Protein AF-A0A085VAD8-F1 (afdb_monomer_lite)

Structure (mmCIF, N/CA/C/O backbone):
data_AF-A0A085VAD8-F1
#
_entry.id   AF-A0A085VAD8-F1
#
loop_
_atom_site.group_PDB
_atom_site.id
_atom_site.type_symbol
_atom_site.label_atom_id
_atom_site.label_alt_id
_atom_site.label_comp_id
_atom_site.label_asym_id
_atom_site.label_entity_id
_atom_site.label_seq_id
_atom_site.pdbx_PDB_ins_code
_atom_site.Cartn_x
_atom_site.Cartn_y
_atom_site.Cartn_z
_atom_site.occupancy
_atom_site.B_iso_or_equiv
_atom_site.auth_seq_id
_atom_site.auth_comp_id
_atom_site.auth_asym_id
_atom_site.auth_atom_id
_atom_site.pdbx_PDB_model_num
ATOM 1 N N . MET A 1 1 ? -47.485 -0.156 7.643 1.00 35.03 1 MET A N 1
ATOM 2 C CA . MET A 1 1 ? -46.681 -0.915 6.668 1.00 35.03 1 MET A CA 1
ATOM 3 C C . MET A 1 1 ? -45.240 -0.496 6.861 1.00 35.03 1 MET A C 1
ATOM 5 O O . MET A 1 1 ? -44.978 0.699 6.887 1.00 35.03 1 MET A O 1
ATOM 9 N N . ASN A 1 2 ? -44.389 -1.486 7.120 1.00 35.38 2 ASN A N 1
ATOM 10 C CA . ASN A 1 2 ? -42.936 -1.400 7.300 1.00 35.38 2 ASN A CA 1
ATOM 11 C C . ASN A 1 2 ? -42.320 -0.643 6.103 1.00 35.38 2 ASN A C 1
ATOM 13 O O . ASN A 1 2 ? -42.813 -0.800 4.994 1.00 35.38 2 ASN A O 1
ATOM 17 N N . GLY A 1 3 ? -41.327 0.231 6.233 1.00 40.97 3 GLY A N 1
ATOM 18 C CA . GLY A 1 3 ? -40.186 0.165 7.137 1.00 40.97 3 GLY A CA 1
ATOM 19 C C . GLY A 1 3 ? -38.960 -0.228 6.316 1.00 40.97 3 GLY A C 1
ATOM 20 O O . GLY A 1 3 ? -38.476 -1.340 6.462 1.00 40.97 3 GLY A O 1
ATOM 21 N N . GLU A 1 4 ? -38.500 0.669 5.443 1.00 35.97 4 GLU A N 1
ATOM 22 C CA . GLU A 1 4 ? -37.191 0.583 4.788 1.00 35.97 4 GLU A CA 1
ATOM 23 C C . GLU A 1 4 ? -36.470 1.911 5.008 1.00 35.97 4 GLU A C 1
ATOM 25 O O . GLU A 1 4 ? -36.464 2.815 4.174 1.00 35.97 4 GLU A O 1
ATOM 30 N N . THR A 1 5 ? -35.884 2.052 6.193 1.00 37.38 5 THR A N 1
ATOM 31 C CA . THR A 1 5 ? -34.774 2.976 6.396 1.00 37.38 5 THR A CA 1
ATOM 32 C C . THR A 1 5 ? -33.578 2.346 5.691 1.00 37.38 5 THR A C 1
ATOM 34 O O . THR A 1 5 ? -32.884 1.503 6.255 1.00 37.38 5 THR A O 1
ATOM 37 N N . LEU A 1 6 ? -33.366 2.709 4.425 1.00 38.56 6 LEU A N 1
ATOM 38 C CA . LEU A 1 6 ? -32.082 2.515 3.763 1.00 38.56 6 LEU A CA 1
ATOM 39 C C . LEU A 1 6 ? -31.066 3.349 4.542 1.00 38.56 6 LEU A C 1
ATOM 41 O O . LEU A 1 6 ? -30.958 4.558 4.347 1.00 38.56 6 LEU A O 1
ATOM 45 N N . ALA A 1 7 ? -30.366 2.713 5.479 1.00 39.84 7 ALA A N 1
ATOM 46 C CA . ALA A 1 7 ? -29.149 3.264 6.040 1.00 39.84 7 ALA A CA 1
ATOM 47 C C . ALA A 1 7 ? -28.120 3.291 4.904 1.00 39.84 7 ALA A C 1
ATOM 49 O O . ALA A 1 7 ? -27.375 2.339 4.693 1.00 39.84 7 ALA A O 1
ATOM 50 N N . THR A 1 8 ? -28.128 4.361 4.112 1.00 45.00 8 THR A N 1
ATOM 51 C CA . THR A 1 8 ? -26.979 4.734 3.295 1.00 45.00 8 THR A CA 1
ATOM 52 C C . THR A 1 8 ? -25.857 5.064 4.270 1.00 45.00 8 THR A C 1
ATOM 54 O O . THR A 1 8 ? -25.802 6.184 4.778 1.00 45.00 8 THR A O 1
ATOM 57 N N . GLY A 1 9 ? -25.037 4.062 4.602 1.00 51.44 9 GLY A N 1
ATOM 58 C CA . GLY A 1 9 ? -23.785 4.263 5.329 1.00 51.44 9 GLY A CA 1
ATOM 59 C C . GLY A 1 9 ? -22.977 5.333 4.604 1.00 51.44 9 GLY A C 1
ATOM 60 O O . GLY A 1 9 ? -22.865 5.309 3.374 1.00 51.44 9 GLY A O 1
ATOM 61 N N . TYR A 1 10 ? -22.531 6.341 5.340 1.00 58.53 10 TYR A N 1
ATOM 62 C CA . TYR A 1 10 ? -21.927 7.528 4.757 1.00 58.53 10 TYR A CA 1
ATOM 63 C C . TYR A 1 10 ? -20.421 7.289 4.649 1.00 58.53 10 TYR A C 1
ATOM 65 O O . TYR A 1 10 ? -19.663 7.647 5.538 1.00 58.53 10 TYR A O 1
ATOM 73 N N . SER A 1 11 ? -19.958 6.683 3.553 1.00 67.00 11 SER A N 1
ATOM 74 C CA . SER A 1 11 ? -18.516 6.494 3.349 1.00 67.00 11 SER A CA 1
ATOM 75 C C . SER A 1 11 ? -17.829 7.857 3.187 1.00 67.00 11 SER A C 1
ATOM 77 O O . SER A 1 11 ? -18.112 8.582 2.227 1.00 67.00 11 SER A O 1
ATOM 79 N N . ALA A 1 12 ? -16.902 8.207 4.082 1.00 82.12 12 ALA A N 1
ATOM 80 C CA . ALA A 1 12 ? -16.169 9.475 4.003 1.00 82.12 12 ALA A CA 1
ATOM 81 C C . ALA A 1 12 ? -15.234 9.546 2.779 1.00 82.12 12 ALA A C 1
ATOM 83 O O . ALA A 1 12 ? -14.875 10.631 2.321 1.00 82.12 12 ALA A O 1
ATOM 84 N N . PHE A 1 13 ? -14.838 8.386 2.251 1.00 92.56 13 PHE A N 1
ATOM 85 C CA . PHE A 1 13 ? -14.004 8.247 1.066 1.00 92.56 13 PHE A CA 1
ATOM 86 C C . PHE A 1 13 ? -14.159 6.849 0.475 1.00 92.56 13 PHE A C 1
ATOM 88 O O . PHE A 1 13 ? -14.170 5.869 1.216 1.00 92.56 13 PHE A O 1
ATOM 95 N N . LYS A 1 14 ? -14.211 6.760 -0.856 1.00 95.12 14 LYS A N 1
ATOM 96 C CA . LYS A 1 14 ? -14.180 5.496 -1.590 1.00 95.12 14 LYS A CA 1
ATOM 97 C C . LYS A 1 14 ? -13.468 5.684 -2.921 1.00 95.12 14 LYS A C 1
ATOM 99 O O . LYS A 1 14 ? -13.839 6.551 -3.711 1.00 95.12 14 LYS A O 1
ATOM 104 N N . ALA A 1 15 ? -12.478 4.845 -3.182 1.00 96.94 15 ALA A N 1
ATOM 105 C CA . ALA A 1 15 ? -11.784 4.756 -4.456 1.00 96.94 15 ALA A CA 1
ATOM 106 C C . ALA A 1 15 ? -11.781 3.302 -4.923 1.00 96.94 15 ALA A C 1
ATOM 108 O O . ALA A 1 15 ? -11.512 2.397 -4.139 1.00 96.94 15 ALA A O 1
ATOM 109 N N . ALA A 1 16 ? -12.070 3.071 -6.200 1.00 96.62 16 ALA A N 1
ATOM 110 C CA . ALA A 1 16 ? -12.052 1.735 -6.778 1.00 96.62 16 ALA A CA 1
ATOM 111 C C . ALA A 1 16 ? -11.501 1.760 -8.204 1.00 96.62 16 ALA A C 1
ATOM 113 O O . ALA A 1 16 ? -11.694 2.734 -8.935 1.00 96.62 16 ALA A O 1
ATOM 114 N N . ARG A 1 17 ? -10.826 0.681 -8.599 1.00 96.56 17 ARG A N 1
ATOM 115 C CA . ARG A 1 17 ? -10.387 0.434 -9.977 1.00 96.56 17 ARG A CA 1
ATOM 116 C C . ARG A 1 17 ? -10.325 -1.060 -10.260 1.00 96.56 17 ARG A C 1
ATOM 118 O O . ARG A 1 17 ? -10.328 -1.880 -9.350 1.00 96.56 17 ARG A O 1
ATOM 125 N N . THR A 1 18 ? -10.205 -1.406 -11.531 1.00 95.62 18 THR A N 1
ATOM 126 C CA . THR A 1 18 ? -9.789 -2.745 -11.945 1.00 95.62 18 THR A CA 1
ATOM 127 C C . THR A 1 18 ? -8.265 -2.815 -12.015 1.00 95.62 18 THR A C 1
ATOM 129 O O . THR A 1 18 ? -7.619 -1.864 -12.474 1.00 95.62 18 THR A O 1
ATOM 132 N N . MET A 1 19 ? -7.703 -3.935 -11.573 1.00 95.19 19 MET A N 1
ATOM 133 C CA . MET A 1 19 ? -6.280 -4.263 -11.683 1.00 95.19 19 MET A CA 1
ATOM 134 C C . MET A 1 19 ? -6.103 -5.583 -12.430 1.00 95.19 19 MET A C 1
ATOM 136 O O . MET A 1 19 ? -7.022 -6.405 -12.478 1.00 95.19 19 MET A O 1
ATOM 140 N N . LYS A 1 20 ? -4.937 -5.773 -13.046 1.00 92.44 20 LYS A N 1
ATOM 141 C CA . LYS A 1 20 ? -4.602 -7.024 -13.733 1.00 92.44 20 LYS A CA 1
ATOM 142 C C . LYS A 1 20 ? -4.224 -8.100 -12.723 1.00 92.44 20 LYS A C 1
ATOM 144 O O . LYS A 1 20 ? -3.516 -7.832 -11.755 1.00 92.44 20 LYS A O 1
ATOM 149 N N . LEU A 1 21 ? -4.651 -9.329 -12.985 1.00 90.56 21 LEU A N 1
ATOM 150 C CA . LEU A 1 21 ? -4.145 -10.501 -12.293 1.00 90.56 21 LEU A CA 1
ATOM 151 C C . LEU A 1 21 ? -2.797 -10.884 -12.917 1.00 90.56 21 LEU A C 1
ATOM 153 O O . LEU A 1 21 ? -2.730 -11.423 -14.021 1.00 90.56 21 LEU A O 1
ATOM 157 N N . HIS A 1 22 ? -1.706 -10.550 -12.233 1.00 88.25 22 HIS A N 1
ATOM 158 C CA . HIS A 1 22 ? -0.357 -10.845 -12.717 1.00 88.25 22 HIS A CA 1
ATOM 159 C C . HIS A 1 22 ? 0.032 -12.299 -12.415 1.00 88.25 22 HIS A C 1
ATOM 161 O O . HIS A 1 22 ? -0.414 -12.873 -11.426 1.00 88.25 22 HIS A O 1
ATOM 167 N N . GLY A 1 23 ? 0.858 -12.901 -13.276 1.00 80.12 23 GLY A N 1
ATOM 168 C CA . GLY A 1 23 ? 1.366 -14.269 -13.091 1.00 80.12 23 GLY A CA 1
ATOM 169 C C . GLY A 1 23 ? 0.475 -15.402 -13.612 1.00 80.12 23 GLY A C 1
ATOM 170 O O . GLY A 1 23 ? 0.834 -16.569 -13.469 1.00 80.12 23 GLY A O 1
ATOM 171 N N . PHE A 1 24 ? -0.644 -15.090 -14.272 1.00 77.06 24 PHE A N 1
ATOM 172 C CA . PHE A 1 24 ? -1.525 -16.084 -14.892 1.00 77.06 24 PHE A CA 1
ATOM 173 C C . PHE A 1 24 ? -1.510 -15.981 -16.421 1.00 77.06 24 PHE A C 1
ATOM 175 O O . PHE A 1 24 ? -1.297 -14.921 -16.999 1.00 77.06 24 PHE A O 1
ATOM 182 N N . VAL A 1 25 ? -1.752 -17.113 -17.094 1.00 69.50 25 VAL A N 1
ATOM 183 C CA . VAL A 1 25 ? -1.746 -17.215 -18.571 1.00 69.50 25 VAL A CA 1
ATOM 184 C C . VAL A 1 25 ? -2.894 -16.424 -19.213 1.00 69.50 25 VAL A C 1
ATOM 186 O O . VAL A 1 25 ? -2.821 -16.061 -20.386 1.00 69.50 25 VAL A O 1
ATOM 189 N N . ARG A 1 26 ? -3.969 -16.165 -18.463 1.00 74.88 26 ARG A N 1
ATOM 190 C CA . ARG A 1 26 ? -5.083 -15.321 -18.897 1.00 74.88 26 ARG A CA 1
ATOM 191 C C . ARG A 1 26 ? -4.924 -13.929 -18.303 1.00 74.88 26 ARG A C 1
ATOM 193 O O . ARG A 1 26 ? -4.657 -13.805 -17.113 1.00 74.88 26 ARG A O 1
ATOM 200 N N . GLU A 1 27 ? -5.128 -12.907 -19.134 1.00 73.06 27 GLU A N 1
ATOM 201 C CA . GLU A 1 27 ? -5.206 -11.503 -18.712 1.00 73.06 27 GLU A CA 1
ATOM 202 C C . GLU A 1 27 ? -6.533 -11.229 -17.987 1.00 73.06 27 GLU A C 1
ATOM 204 O O . GLU A 1 27 ? -7.352 -10.418 -18.422 1.00 73.06 27 GLU A O 1
ATOM 209 N N . ASP A 1 28 ? -6.772 -11.951 -16.898 1.00 87.06 28 ASP A N 1
ATOM 210 C CA . ASP A 1 28 ? -7.926 -11.720 -16.047 1.00 87.06 28 ASP A CA 1
ATOM 211 C C . ASP A 1 28 ? -7.695 -10.457 -15.202 1.00 87.06 28 ASP A C 1
ATOM 213 O O . ASP A 1 28 ? -6.565 -10.023 -14.951 1.00 87.06 28 ASP A O 1
ATOM 217 N N . THR A 1 29 ? -8.784 -9.822 -14.782 1.00 93.38 29 THR A N 1
ATOM 218 C CA . THR A 1 29 ? -8.753 -8.607 -13.960 1.00 93.38 29 THR A CA 1
ATOM 219 C C . THR A 1 29 ? -9.615 -8.790 -12.730 1.00 93.38 29 THR A C 1
ATOM 221 O O . THR A 1 29 ? -10.651 -9.448 -12.809 1.00 93.38 29 THR A O 1
ATOM 224 N N . TYR A 1 30 ? -9.252 -8.131 -11.637 1.00 92.88 30 TYR A N 1
ATOM 225 C CA . TYR A 1 30 ? -10.035 -8.124 -10.407 1.00 92.88 30 TYR A CA 1
ATOM 226 C C . TYR A 1 30 ? -10.326 -6.694 -9.947 1.00 92.88 30 TYR A C 1
ATOM 228 O O . TYR A 1 30 ? -9.631 -5.737 -10.307 1.00 92.88 30 TYR A O 1
ATOM 236 N N . ALA A 1 31 ? -11.402 -6.540 -9.178 1.00 94.12 31 ALA A N 1
ATOM 237 C CA . ALA A 1 31 ? -11.761 -5.265 -8.578 1.00 94.12 31 ALA A CA 1
ATOM 238 C C . ALA A 1 31 ? -10.903 -5.000 -7.336 1.00 94.12 31 ALA A C 1
ATOM 240 O O . ALA A 1 31 ? -10.713 -5.881 -6.496 1.00 94.12 31 ALA A O 1
ATOM 241 N N . VAL A 1 32 ? -10.422 -3.765 -7.219 1.00 96.75 32 VAL A N 1
ATOM 242 C CA . VAL A 1 32 ? -9.711 -3.252 -6.050 1.00 96.75 32 VAL A CA 1
ATOM 243 C C . VAL A 1 32 ? -10.432 -2.028 -5.529 1.00 96.75 32 VAL A C 1
ATOM 245 O O . VAL A 1 32 ? -10.787 -1.144 -6.313 1.00 96.75 32 VAL A O 1
ATOM 248 N N . SER A 1 33 ? -10.616 -1.946 -4.215 1.00 97.31 33 SER A N 1
ATOM 249 C CA . SER A 1 33 ? -11.191 -0.763 -3.579 1.00 97.31 33 SER A CA 1
ATOM 250 C C . SER A 1 33 ? -10.529 -0.414 -2.256 1.00 97.31 33 SER A C 1
ATOM 252 O O . SER A 1 33 ? -10.132 -1.295 -1.500 1.00 97.31 33 SER A O 1
ATOM 254 N N . VAL A 1 34 ? -10.459 0.888 -1.985 1.00 97.31 34 VAL A N 1
ATOM 255 C CA . VAL A 1 34 ? -10.076 1.480 -0.703 1.00 97.31 34 VAL A CA 1
ATOM 256 C C . VAL A 1 34 ? -11.234 2.351 -0.232 1.00 97.31 34 VAL A C 1
ATOM 258 O O . VAL A 1 34 ? -11.663 3.250 -0.958 1.00 97.31 34 VAL A O 1
ATOM 261 N N . GLU A 1 35 ? -11.743 2.096 0.966 1.00 96.19 35 GLU A N 1
ATOM 262 C CA . GLU A 1 35 ? -12.903 2.789 1.531 1.00 96.19 35 GLU A CA 1
ATOM 263 C C . GLU A 1 35 ? -12.645 3.166 2.991 1.00 96.19 35 GLU A C 1
ATOM 265 O O . GLU A 1 35 ? -12.087 2.378 3.747 1.00 96.19 35 GLU A O 1
ATOM 270 N N . VAL A 1 36 ? -13.014 4.385 3.389 1.00 92.88 36 VAL A N 1
ATOM 271 C CA . VAL A 1 36 ? -13.034 4.794 4.801 1.00 92.88 36 VAL A CA 1
ATOM 272 C C . VAL A 1 36 ? -14.433 4.518 5.332 1.00 92.88 36 VAL A C 1
ATOM 274 O O . VAL A 1 36 ? -15.395 5.163 4.906 1.00 92.88 36 VAL A O 1
ATOM 277 N N . GLU A 1 37 ? -14.529 3.558 6.245 1.00 85.56 37 GLU A N 1
ATOM 278 C CA . GLU A 1 37 ? -15.788 3.097 6.819 1.00 85.56 37 GLU A CA 1
ATOM 279 C C . GLU A 1 37 ? -16.170 3.858 8.097 1.00 85.56 37 GLU A C 1
ATOM 281 O O . GLU A 1 37 ? -15.326 4.417 8.806 1.00 85.56 37 GLU A O 1
ATOM 286 N N . ASP A 1 38 ? -17.468 3.842 8.412 1.00 76.31 38 ASP A N 1
ATOM 287 C CA . ASP A 1 38 ? -18.059 4.524 9.573 1.00 76.31 38 ASP A CA 1
ATOM 288 C C . ASP A 1 38 ? -17.512 4.020 10.923 1.00 76.31 38 ASP A C 1
ATOM 290 O O . ASP A 1 38 ? -17.530 4.736 11.927 1.00 76.31 38 ASP A O 1
ATOM 294 N N . ASP A 1 39 ? -16.989 2.794 10.970 1.00 73.50 39 ASP A N 1
ATOM 295 C CA . ASP A 1 39 ? -16.439 2.179 12.181 1.00 73.50 39 ASP A CA 1
ATOM 296 C C . ASP A 1 39 ? -14.980 2.582 12.476 1.00 73.50 39 ASP A C 1
ATOM 298 O O . ASP A 1 39 ? -14.324 1.967 13.322 1.00 73.50 39 ASP A O 1
ATOM 302 N N . ARG A 1 40 ? -14.481 3.631 11.810 1.00 81.69 40 ARG A N 1
ATOM 303 C CA . ARG A 1 40 ? -13.114 4.151 11.954 1.00 81.69 40 ARG A CA 1
ATOM 304 C C . ARG A 1 40 ? -12.033 3.162 11.501 1.00 81.69 40 ARG A C 1
ATOM 306 O O . ARG A 1 40 ? -10.971 3.073 12.119 1.00 81.69 40 ARG A O 1
ATOM 313 N N . ALA A 1 41 ? -12.270 2.460 10.400 1.00 89.25 41 ALA A N 1
ATOM 314 C CA . ALA A 1 41 ? -11.248 1.686 9.706 1.00 89.25 41 ALA A CA 1
ATOM 315 C C . ALA A 1 41 ? -11.200 2.029 8.211 1.00 89.25 41 ALA A C 1
ATOM 317 O O . ALA A 1 41 ? -12.164 2.517 7.621 1.00 89.25 41 ALA A O 1
ATOM 318 N N . VAL A 1 42 ? -10.053 1.760 7.593 1.00 93.62 42 VAL A N 1
ATOM 319 C CA . VAL A 1 42 ? -9.902 1.742 6.137 1.00 93.62 42 VAL A CA 1
ATOM 320 C C . VAL A 1 42 ? -10.052 0.304 5.661 1.00 93.62 42 VAL A C 1
ATOM 322 O O . VAL A 1 42 ? -9.271 -0.558 6.062 1.00 93.62 42 VAL A O 1
ATOM 325 N N . SER A 1 43 ? -11.025 0.043 4.799 1.00 95.38 43 SER A N 1
ATOM 326 C CA . SER A 1 43 ? -11.204 -1.242 4.132 1.00 95.38 43 SER A CA 1
ATOM 327 C C . SER A 1 43 ? -10.443 -1.260 2.810 1.00 95.38 43 SER A C 1
ATOM 329 O O . SER A 1 43 ? -10.620 -0.381 1.965 1.00 95.38 43 SER A O 1
ATOM 331 N N . LEU A 1 44 ? -9.560 -2.245 2.647 1.00 97.06 44 LEU A N 1
ATOM 332 C CA . LEU A 1 44 ? -8.876 -2.572 1.401 1.00 97.06 44 LEU A CA 1
ATOM 333 C C . LEU A 1 44 ? -9.417 -3.909 0.896 1.00 97.06 44 LEU A C 1
ATOM 335 O O . LEU A 1 44 ? -9.221 -4.937 1.541 1.00 97.06 44 LEU A O 1
ATOM 339 N N . VAL A 1 45 ? -10.036 -3.905 -0.281 1.00 96.75 45 VAL A N 1
ATOM 340 C CA . VAL A 1 45 ? -10.471 -5.126 -0.966 1.00 96.75 45 VAL A CA 1
ATOM 341 C C . VAL A 1 45 ? -9.522 -5.408 -2.122 1.00 96.75 45 VAL A C 1
ATOM 343 O O . VAL A 1 45 ? -9.375 -4.578 -3.021 1.00 96.75 45 VAL A O 1
ATOM 346 N N . LEU A 1 46 ? -8.896 -6.582 -2.098 1.00 95.25 46 LEU A N 1
ATOM 347 C CA . LEU A 1 46 ? -8.043 -7.113 -3.162 1.00 95.25 46 LEU A CA 1
ATOM 348 C C . LEU A 1 46 ? -8.556 -8.495 -3.550 1.00 95.25 46 LEU A C 1
ATOM 350 O O . LEU A 1 46 ? -8.519 -9.403 -2.725 1.00 95.25 46 LEU A O 1
ATOM 354 N N . ASP A 1 47 ? -9.034 -8.656 -4.783 1.00 91.81 47 ASP A N 1
ATOM 355 C CA . ASP A 1 47 ? -9.502 -9.952 -5.303 1.00 91.81 47 ASP A CA 1
ATOM 356 C C . ASP A 1 47 ? -10.479 -10.634 -4.323 1.00 91.81 47 ASP A C 1
ATOM 358 O O . ASP A 1 47 ? -10.192 -11.672 -3.720 1.00 91.81 47 ASP A O 1
ATOM 362 N N . GLU A 1 48 ? -11.580 -9.924 -4.042 1.00 90.31 48 GLU A N 1
ATOM 363 C CA . GLU A 1 48 ? -12.643 -10.311 -3.094 1.00 90.31 48 GLU A CA 1
ATOM 364 C C . GLU A 1 48 ? -12.192 -10.465 -1.626 1.00 90.31 48 GLU A C 1
ATOM 366 O O . GLU A 1 48 ? -12.977 -10.831 -0.752 1.00 90.31 48 GLU A O 1
ATOM 371 N N . SER A 1 49 ? -10.933 -10.145 -1.326 1.00 91.19 49 SER A N 1
ATOM 372 C CA . SER A 1 49 ? -10.339 -10.286 0.003 1.00 91.19 49 SER A CA 1
ATOM 373 C C . SER A 1 49 ? -10.329 -8.951 0.711 1.00 91.19 49 SER A C 1
ATOM 375 O O . SER A 1 49 ? -9.530 -8.073 0.388 1.00 91.19 49 SER A O 1
ATOM 377 N N . GLU A 1 50 ? -11.204 -8.807 1.696 1.00 93.69 50 GLU A N 1
ATOM 378 C CA . GLU A 1 50 ? -11.267 -7.610 2.519 1.00 93.69 50 GLU A CA 1
ATOM 379 C C . GLU A 1 50 ? -10.239 -7.659 3.658 1.00 93.69 50 GLU A C 1
ATOM 381 O O . GLU A 1 50 ? -10.157 -8.629 4.416 1.00 93.69 50 GLU A O 1
ATOM 386 N N . THR A 1 51 ? -9.466 -6.585 3.802 1.00 93.38 51 THR A N 1
ATOM 387 C CA . THR A 1 51 ? -8.580 -6.344 4.943 1.00 93.38 51 THR A CA 1
ATOM 388 C C . THR A 1 51 ? -8.825 -4.950 5.501 1.00 93.38 51 THR A C 1
ATOM 390 O O . THR A 1 51 ? -8.832 -3.970 4.763 1.00 93.38 51 THR A O 1
ATOM 393 N N . ARG A 1 52 ? -8.994 -4.856 6.822 1.00 93.00 52 ARG A N 1
ATOM 394 C CA . ARG A 1 52 ? -9.274 -3.594 7.520 1.00 93.00 52 ARG A CA 1
ATOM 395 C C . ARG A 1 52 ? -8.022 -3.073 8.206 1.00 93.00 52 ARG A C 1
ATOM 397 O O . ARG A 1 52 ? -7.387 -3.830 8.945 1.00 93.00 52 ARG A O 1
ATOM 404 N N . PHE A 1 53 ? -7.727 -1.791 8.029 1.00 92.50 53 PHE A N 1
ATOM 405 C CA . PHE A 1 53 ? -6.543 -1.124 8.559 1.00 92.50 53 PHE A CA 1
ATOM 406 C C . PHE A 1 53 ? -6.880 0.114 9.393 1.00 92.50 53 PHE A C 1
ATOM 408 O O . PHE A 1 53 ? -7.844 0.826 9.120 1.00 92.50 53 PHE A O 1
ATOM 415 N N . THR A 1 54 ? -6.043 0.405 10.387 1.00 91.50 54 THR A N 1
ATOM 416 C CA . THR A 1 54 ? -6.032 1.709 11.070 1.00 91.50 54 THR A CA 1
ATOM 417 C C . THR A 1 54 ? -5.347 2.775 10.209 1.00 91.50 54 THR A C 1
ATOM 419 O O . THR A 1 54 ? -4.643 2.460 9.241 1.00 91.50 54 THR A O 1
ATOM 422 N N . ALA A 1 55 ? -5.481 4.050 10.588 1.00 91.00 55 ALA A N 1
ATOM 423 C CA . ALA A 1 55 ? -4.770 5.144 9.928 1.00 91.00 55 ALA A CA 1
ATOM 424 C C . ALA A 1 55 ? -3.245 4.930 9.938 1.00 91.00 55 ALA A C 1
ATOM 426 O O . ALA A 1 55 ? -2.571 5.100 8.919 1.00 91.00 55 ALA A O 1
ATOM 427 N N . GLN A 1 56 ? -2.708 4.490 11.079 1.00 89.88 56 GLN A N 1
ATOM 428 C CA . GLN A 1 56 ? -1.288 4.187 11.239 1.00 89.88 56 GLN A CA 1
ATOM 429 C C . GLN A 1 56 ? -0.826 3.046 10.325 1.00 89.88 56 GLN A C 1
ATOM 431 O O . GLN A 1 56 ? 0.221 3.156 9.694 1.00 89.88 56 GLN A O 1
ATOM 436 N N . GLN A 1 57 ? -1.607 1.972 10.210 1.00 92.25 57 GLN A N 1
ATOM 437 C CA . GLN A 1 57 ? -1.270 0.839 9.344 1.00 92.25 57 GLN A CA 1
ATOM 438 C C . GLN A 1 57 ? -1.287 1.232 7.862 1.00 92.25 57 GLN A C 1
ATOM 440 O O . GLN A 1 57 ? -0.383 0.857 7.116 1.00 92.25 57 GLN A O 1
ATOM 445 N N . CYS A 1 58 ? -2.258 2.054 7.442 1.00 93.69 58 CYS A N 1
ATOM 446 C CA . CYS A 1 58 ? -2.291 2.619 6.089 1.00 93.69 58 CYS A CA 1
ATOM 447 C C . CYS A 1 58 ? -1.035 3.443 5.802 1.00 93.69 58 CYS A C 1
ATOM 449 O O . CYS A 1 58 ? -0.407 3.292 4.752 1.00 93.69 58 CYS A O 1
ATOM 451 N N . SER A 1 59 ? -0.640 4.285 6.759 1.00 91.81 59 SER A N 1
ATOM 452 C CA . SER A 1 59 ? 0.598 5.053 6.688 1.00 91.81 59 SER A CA 1
ATOM 453 C C . SER A 1 59 ? 1.820 4.145 6.562 1.00 91.81 59 SER A C 1
ATOM 455 O O . SER A 1 59 ? 2.688 4.408 5.734 1.00 91.81 59 SER A O 1
ATOM 457 N N . GLU A 1 60 ? 1.899 3.074 7.345 1.00 92.50 60 GLU A N 1
ATOM 458 C CA . GLU A 1 60 ? 3.061 2.189 7.356 1.00 92.50 60 GLU A CA 1
ATOM 459 C C . GLU A 1 60 ? 3.216 1.407 6.045 1.00 92.50 60 GLU A C 1
ATOM 461 O O . GLU A 1 60 ? 4.332 1.281 5.533 1.00 92.50 60 GLU A O 1
ATOM 466 N N . ILE A 1 61 ? 2.108 0.941 5.458 1.00 94.69 61 ILE A N 1
ATOM 467 C CA . ILE A 1 61 ? 2.097 0.303 4.132 1.00 94.69 61 ILE A CA 1
ATOM 468 C C . ILE A 1 61 ? 2.523 1.314 3.064 1.00 94.69 61 ILE A C 1
ATOM 470 O O . ILE A 1 61 ? 3.422 1.035 2.272 1.00 94.69 61 ILE A O 1
ATOM 474 N N . THR A 1 62 ? 1.931 2.513 3.084 1.00 95.06 62 THR A N 1
ATOM 475 C CA . THR A 1 62 ? 2.246 3.609 2.151 1.00 95.06 62 THR A CA 1
ATOM 476 C C . THR A 1 62 ? 3.737 3.943 2.177 1.00 95.06 62 THR A C 1
ATOM 478 O O . THR A 1 62 ? 4.369 4.018 1.122 1.00 95.06 62 THR A O 1
ATOM 481 N N . LYS A 1 63 ? 4.319 4.089 3.377 1.00 93.19 63 LYS A N 1
ATOM 482 C CA . LYS A 1 63 ? 5.750 4.351 3.585 1.00 93.19 63 LYS A CA 1
ATOM 483 C C . LYS A 1 63 ? 6.614 3.336 2.848 1.00 93.19 63 LYS A C 1
ATOM 485 O O . LYS A 1 63 ? 7.510 3.712 2.097 1.00 93.19 63 LYS A O 1
ATOM 490 N N . HIS A 1 64 ? 6.342 2.055 3.077 1.00 93.62 64 HIS A N 1
ATOM 491 C CA . HIS A 1 64 ? 7.176 0.968 2.588 1.00 93.62 64 HIS A CA 1
ATOM 492 C C . HIS A 1 64 ? 6.990 0.716 1.095 1.00 93.62 64 HIS A C 1
ATOM 494 O O . HIS A 1 64 ? 7.979 0.485 0.408 1.00 93.62 64 HIS A O 1
ATOM 500 N N . LEU A 1 65 ? 5.771 0.844 0.563 1.00 94.75 65 LEU A N 1
ATOM 501 C CA . LEU A 1 65 ? 5.542 0.812 -0.883 1.00 94.75 65 LEU A CA 1
ATOM 502 C C . LEU A 1 65 ? 6.243 1.990 -1.582 1.00 94.75 65 LEU A C 1
ATOM 504 O O . LEU A 1 65 ? 6.874 1.809 -2.620 1.00 94.75 65 LEU A O 1
ATOM 508 N N . ALA A 1 66 ? 6.215 3.193 -1.002 1.00 93.06 66 ALA A N 1
ATOM 509 C CA . ALA A 1 66 ? 6.923 4.338 -1.571 1.00 93.06 66 ALA A CA 1
ATOM 510 C C . ALA A 1 66 ? 8.452 4.161 -1.526 1.00 93.06 66 ALA A C 1
ATOM 512 O O . ALA A 1 66 ? 9.136 4.416 -2.520 1.00 93.06 66 ALA A O 1
ATOM 513 N N . GLN A 1 67 ? 8.994 3.673 -0.405 1.00 91.44 67 GLN A N 1
ATOM 514 C CA . GLN A 1 67 ? 10.414 3.328 -0.276 1.00 91.44 67 GLN A CA 1
ATOM 515 C C . GLN A 1 67 ? 10.834 2.232 -1.258 1.00 91.44 67 GLN A C 1
ATOM 517 O O . GLN A 1 67 ? 11.909 2.339 -1.853 1.00 91.44 67 GLN A O 1
ATOM 522 N N . PHE A 1 68 ? 9.982 1.227 -1.475 1.00 90.62 68 PHE A N 1
ATOM 523 C CA . PHE A 1 68 ? 10.176 0.198 -2.489 1.00 90.62 68 PHE A CA 1
ATOM 524 C C . PHE A 1 68 ? 10.347 0.842 -3.871 1.00 90.62 68 PHE A C 1
ATOM 526 O O . PHE A 1 68 ? 11.401 0.700 -4.491 1.00 90.62 68 PHE A O 1
ATOM 533 N N . LEU A 1 69 ? 9.368 1.631 -4.330 1.00 90.06 69 LEU A N 1
ATOM 534 C CA . LEU A 1 69 ? 9.410 2.253 -5.661 1.00 90.06 69 LEU A CA 1
ATOM 535 C C . LEU A 1 69 ? 10.619 3.186 -5.837 1.00 90.06 69 LEU A C 1
ATOM 537 O O . LEU A 1 69 ? 11.268 3.169 -6.885 1.00 90.06 69 LEU A O 1
ATOM 541 N N . LEU A 1 70 ? 10.967 3.966 -4.807 1.00 88.56 70 LEU A N 1
ATOM 542 C CA . LEU A 1 70 ? 12.161 4.818 -4.812 1.00 88.56 70 LEU A CA 1
ATOM 543 C C . LEU A 1 70 ? 13.451 3.999 -4.935 1.00 88.56 70 LEU A C 1
ATOM 545 O O . LEU A 1 70 ? 14.359 4.398 -5.667 1.00 88.56 70 LEU A O 1
ATOM 549 N N . THR A 1 71 ? 13.533 2.865 -4.238 1.00 86.44 71 THR A N 1
ATOM 550 C CA . THR A 1 71 ? 14.700 1.974 -4.263 1.00 86.44 71 THR A CA 1
ATOM 551 C C . THR A 1 71 ? 14.867 1.356 -5.647 1.00 86.44 71 THR A C 1
ATOM 553 O O . THR A 1 71 ? 15.907 1.546 -6.275 1.00 86.44 71 THR A O 1
ATOM 556 N N . TYR A 1 72 ? 13.823 0.722 -6.185 1.00 83.44 72 TYR A N 1
ATOM 557 C CA . TYR A 1 72 ? 13.880 0.088 -7.506 1.00 83.44 72 TYR A CA 1
ATOM 558 C C . TYR A 1 72 ? 14.047 1.089 -8.653 1.00 83.44 72 TYR A C 1
ATOM 560 O O . TYR A 1 72 ? 14.695 0.777 -9.651 1.00 83.44 72 TYR A O 1
ATOM 568 N N . SER A 1 73 ? 13.557 2.324 -8.512 1.00 83.19 73 SER A N 1
ATOM 569 C CA . SER A 1 73 ? 13.858 3.385 -9.479 1.00 83.19 73 SER A CA 1
ATOM 570 C C . SER A 1 73 ? 15.327 3.794 -9.476 1.00 83.19 73 SER A C 1
ATOM 572 O O . SER A 1 73 ? 15.907 3.948 -10.548 1.00 83.19 73 SER A O 1
ATOM 574 N N . ARG A 1 74 ? 15.957 3.947 -8.304 1.00 81.94 74 ARG A N 1
ATOM 575 C CA . ARG A 1 74 ? 17.395 4.273 -8.215 1.00 81.94 74 ARG A CA 1
ATOM 576 C C . ARG A 1 74 ? 18.274 3.180 -8.824 1.00 81.94 74 ARG A C 1
ATOM 578 O O . ARG A 1 74 ? 19.348 3.485 -9.326 1.00 81.94 74 ARG A O 1
ATOM 585 N N . LEU A 1 75 ? 17.797 1.939 -8.798 1.00 78.44 75 LEU A N 1
ATOM 586 C CA . LEU A 1 75 ? 18.462 0.773 -9.373 1.00 78.44 75 LEU A CA 1
ATOM 587 C C . LEU A 1 75 ? 18.200 0.597 -10.881 1.00 78.44 75 LEU A C 1
ATOM 589 O O . LEU A 1 75 ? 18.765 -0.305 -11.488 1.00 78.44 75 LEU A O 1
ATOM 593 N N . GLY A 1 76 ? 17.349 1.428 -11.497 1.00 76.19 76 GLY A N 1
ATOM 594 C CA . GLY A 1 76 ? 16.971 1.293 -12.910 1.00 76.19 76 GLY A CA 1
ATOM 595 C C . GLY A 1 76 ? 16.054 0.099 -13.210 1.00 76.19 76 GLY A C 1
ATOM 596 O O . GLY A 1 76 ? 15.871 -0.248 -14.371 1.00 76.19 76 GLY A O 1
ATOM 597 N N . ALA A 1 77 ? 15.477 -0.521 -12.177 1.00 76.31 77 ALA A N 1
ATOM 598 C CA . ALA A 1 77 ? 14.588 -1.680 -12.274 1.00 76.31 77 ALA A CA 1
ATOM 599 C C . ALA A 1 77 ? 13.094 -1.299 -12.273 1.00 76.31 77 ALA A C 1
ATOM 601 O O . ALA A 1 77 ? 12.235 -2.138 -12.519 1.00 76.31 77 ALA A O 1
ATOM 602 N N . CYS A 1 78 ? 12.771 -0.029 -12.010 1.00 72.69 78 CYS A N 1
ATOM 603 C CA . CYS A 1 78 ? 11.427 0.507 -12.200 1.00 72.69 78 CYS A CA 1
ATOM 604 C C . CYS A 1 78 ? 11.263 0.971 -13.662 1.00 72.69 78 CYS A C 1
ATOM 606 O O . CYS A 1 78 ? 11.954 1.909 -14.062 1.00 72.69 78 CYS A O 1
ATOM 608 N N . PRO A 1 79 ? 10.348 0.380 -14.453 1.00 69.56 79 PRO A N 1
ATOM 609 C CA . PRO A 1 79 ? 10.093 0.785 -15.835 1.00 69.56 79 PRO A CA 1
ATOM 610 C C . PRO A 1 79 ? 9.355 2.130 -15.936 1.00 69.56 79 PRO A C 1
ATOM 612 O O . PRO A 1 79 ? 9.231 2.682 -17.027 1.00 69.56 79 PRO A O 1
ATOM 615 N N . VAL A 1 80 ? 8.842 2.659 -14.819 1.00 68.31 80 VAL A N 1
ATOM 616 C CA . VAL A 1 80 ? 8.190 3.971 -14.780 1.00 68.31 80 VAL A CA 1
ATOM 617 C C . VAL A 1 80 ? 9.262 5.051 -14.749 1.00 68.31 80 VAL A C 1
ATOM 619 O O . VAL A 1 80 ? 10.087 5.086 -13.834 1.00 68.31 80 VAL A O 1
ATOM 622 N N . ASP A 1 81 ? 9.209 5.966 -15.718 1.00 71.50 81 ASP A N 1
ATOM 623 C CA . ASP A 1 81 ? 10.015 7.183 -15.690 1.00 71.50 81 ASP A CA 1
ATOM 624 C C . ASP A 1 81 ? 9.608 8.035 -14.480 1.00 71.50 81 ASP A C 1
ATOM 626 O O . ASP A 1 81 ? 8.600 8.752 -14.486 1.00 71.50 81 ASP A O 1
ATOM 630 N N . LEU A 1 82 ? 10.380 7.911 -13.397 1.00 73.94 82 LEU A N 1
ATOM 631 C CA . LEU A 1 82 ? 10.214 8.729 -12.204 1.00 73.94 82 LEU A CA 1
ATOM 632 C C . LEU A 1 82 ? 10.779 10.118 -12.472 1.00 73.94 82 LEU A C 1
ATOM 634 O O . LEU A 1 82 ? 11.849 10.485 -11.969 1.00 73.94 82 LEU A O 1
ATOM 638 N N . ASN A 1 83 ? 10.021 10.903 -13.234 1.00 80.31 83 ASN A N 1
ATOM 639 C CA . ASN A 1 83 ? 10.288 12.321 -13.377 1.00 80.31 83 ASN A CA 1
ATOM 640 C C . ASN A 1 83 ? 10.320 13.000 -11.993 1.00 80.31 83 ASN A C 1
ATOM 642 O O . ASN A 1 83 ? 9.834 12.470 -10.986 1.00 80.31 83 ASN A O 1
ATOM 646 N N . THR A 1 84 ? 10.885 14.204 -11.939 1.00 79.25 84 THR A N 1
ATOM 647 C CA . THR A 1 84 ? 11.084 14.952 -10.689 1.00 79.25 84 THR A CA 1
ATOM 648 C C . THR A 1 84 ? 9.806 15.081 -9.853 1.00 79.25 84 THR A C 1
ATOM 650 O O . THR A 1 84 ? 9.871 14.991 -8.629 1.00 79.25 84 THR A O 1
ATOM 653 N N . VAL A 1 85 ? 8.641 15.239 -10.490 1.00 79.12 85 VAL A N 1
ATOM 654 C CA . VAL A 1 85 ? 7.350 15.379 -9.798 1.00 79.12 85 VAL A CA 1
ATOM 655 C C . VAL A 1 85 ? 6.917 14.057 -9.171 1.00 79.12 85 VAL A C 1
ATOM 657 O O . VAL A 1 85 ? 6.544 14.032 -8.002 1.00 79.12 85 VAL A O 1
ATOM 660 N N . VAL A 1 86 ? 6.990 12.948 -9.909 1.00 82.00 86 VAL A N 1
ATOM 661 C CA . VAL A 1 86 ? 6.613 11.622 -9.393 1.00 82.00 86 VAL A CA 1
ATOM 662 C C . VAL A 1 86 ? 7.530 11.214 -8.239 1.00 82.00 86 VAL A C 1
ATOM 664 O O . VAL A 1 86 ? 7.053 10.739 -7.208 1.00 82.00 86 VAL A O 1
ATOM 667 N N . ARG A 1 87 ? 8.835 11.476 -8.363 1.00 85.25 87 ARG A N 1
ATOM 668 C CA . ARG A 1 87 ? 9.804 11.262 -7.281 1.00 85.25 87 ARG A CA 1
ATOM 669 C C . ARG A 1 87 ? 9.456 12.078 -6.036 1.00 85.25 87 ARG A C 1
ATOM 671 O O . ARG A 1 87 ? 9.382 11.509 -4.952 1.00 85.25 87 ARG A O 1
ATOM 678 N N . ALA A 1 88 ? 9.185 13.374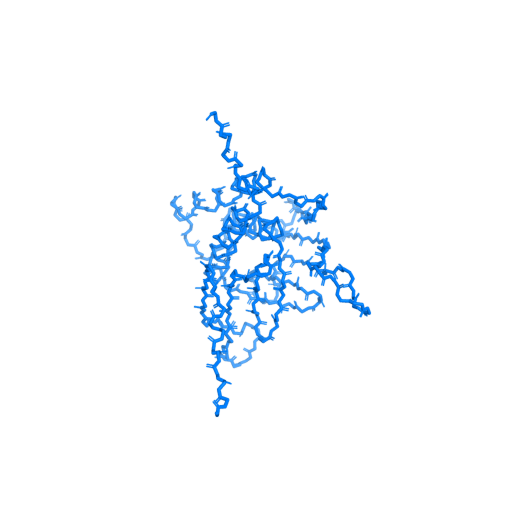 -6.198 1.00 85.12 88 ALA A N 1
ATOM 679 C CA . ALA A 1 88 ? 8.806 14.244 -5.089 1.00 85.12 88 ALA A CA 1
ATOM 680 C C . ALA A 1 88 ? 7.509 13.780 -4.402 1.00 85.12 88 ALA A C 1
ATOM 682 O O . ALA A 1 88 ? 7.407 13.860 -3.181 1.00 85.12 88 ALA A O 1
ATOM 683 N N . ARG A 1 89 ? 6.534 13.248 -5.157 1.00 85.56 89 ARG A N 1
ATOM 684 C CA . ARG A 1 89 ? 5.308 12.661 -4.586 1.00 85.56 89 ARG A CA 1
ATOM 685 C C . ARG A 1 89 ? 5.618 11.448 -3.709 1.00 85.56 89 ARG A C 1
ATOM 687 O O . ARG A 1 89 ? 5.115 11.390 -2.594 1.00 85.56 89 ARG A O 1
ATOM 694 N N . LEU A 1 90 ? 6.476 10.531 -4.159 1.00 86.88 90 LEU A N 1
ATOM 695 C CA . LEU A 1 90 ? 6.884 9.371 -3.354 1.00 86.88 90 LEU A CA 1
ATOM 696 C C . LEU A 1 90 ? 7.646 9.775 -2.091 1.00 86.88 90 LEU A C 1
ATOM 698 O O . LEU A 1 90 ? 7.369 9.260 -1.011 1.00 86.88 90 LEU A O 1
ATOM 702 N N . GLU A 1 91 ? 8.591 10.706 -2.212 1.00 88.88 91 GLU A N 1
ATOM 703 C CA . GLU A 1 91 ? 9.341 11.229 -1.065 1.00 88.88 91 GLU A CA 1
ATOM 704 C C . GLU A 1 91 ? 8.404 11.910 -0.061 1.00 88.88 91 GLU A C 1
ATOM 706 O O . GLU A 1 91 ? 8.511 11.676 1.144 1.00 88.88 91 GLU A O 1
ATOM 711 N N . ALA A 1 92 ? 7.421 12.670 -0.551 1.00 86.38 92 ALA A N 1
ATOM 712 C CA . ALA A 1 92 ? 6.376 13.237 0.286 1.00 86.38 92 ALA A CA 1
ATOM 713 C C . ALA A 1 92 ? 5.561 12.141 0.985 1.00 86.38 92 ALA A C 1
ATOM 715 O O . ALA A 1 92 ? 5.365 12.237 2.192 1.00 86.38 92 ALA A O 1
ATOM 716 N N . SER A 1 93 ? 5.130 11.082 0.289 1.00 85.75 93 SER A N 1
ATOM 717 C CA . SER A 1 93 ? 4.396 9.957 0.896 1.00 85.75 93 SER A CA 1
ATOM 718 C C . SER A 1 93 ? 5.165 9.304 2.051 1.00 85.75 93 SER A C 1
ATOM 720 O O . SER A 1 93 ? 4.564 8.968 3.070 1.00 85.75 93 SER A O 1
ATOM 722 N N . VAL A 1 94 ? 6.494 9.188 1.947 1.00 85.88 94 VAL A N 1
ATOM 723 C CA . VAL A 1 94 ? 7.343 8.692 3.046 1.00 85.88 94 VAL A CA 1
ATOM 724 C C . VAL A 1 94 ? 7.322 9.651 4.241 1.00 85.88 94 VAL A C 1
ATOM 726 O O . VAL A 1 94 ? 7.167 9.211 5.379 1.00 85.88 94 VAL A O 1
ATOM 729 N N . ILE A 1 95 ? 7.441 10.960 4.003 1.00 83.94 95 ILE A N 1
ATOM 730 C CA . ILE A 1 95 ? 7.456 11.982 5.065 1.00 83.94 95 ILE A CA 1
ATOM 731 C C . ILE A 1 95 ? 6.087 12.113 5.741 1.00 83.94 95 ILE A C 1
ATOM 733 O O . ILE A 1 95 ? 6.006 12.247 6.963 1.00 83.94 95 ILE A O 1
ATOM 737 N N . TRP A 1 96 ? 5.001 12.042 4.969 1.00 80.50 96 TRP A N 1
ATOM 738 C CA . TRP A 1 96 ? 3.631 12.189 5.468 1.00 80.50 96 TRP A CA 1
ATOM 739 C C . TRP A 1 96 ? 3.253 11.148 6.516 1.00 80.50 96 TRP A C 1
ATOM 741 O O . TRP A 1 96 ? 2.346 11.392 7.314 1.00 80.50 96 TRP A O 1
ATOM 751 N N . CYS A 1 97 ? 3.981 10.035 6.576 1.00 81.50 97 CYS A N 1
ATOM 752 C CA . CYS A 1 97 ? 3.776 9.028 7.600 1.00 81.50 97 CYS A CA 1
ATOM 753 C C . CYS A 1 97 ? 3.947 9.587 9.014 1.00 81.50 97 CYS A C 1
ATOM 755 O O . CYS A 1 97 ? 3.158 9.276 9.904 1.00 81.50 97 CYS A O 1
ATOM 757 N N . TYR A 1 98 ? 4.896 10.507 9.204 1.00 81.38 98 TYR A N 1
ATOM 758 C CA . TYR A 1 98 ? 5.078 11.188 10.483 1.00 81.38 98 TYR A CA 1
ATOM 759 C C . TYR A 1 98 ? 3.890 12.084 10.850 1.00 81.38 98 TYR A C 1
ATOM 761 O O . TYR A 1 98 ? 3.585 12.228 12.032 1.00 81.38 98 TYR A O 1
ATOM 769 N N . LEU A 1 99 ? 3.179 12.661 9.869 1.00 81.00 99 LEU A N 1
ATOM 770 C CA . LEU A 1 99 ? 1.977 13.443 10.169 1.00 81.00 99 LEU A CA 1
ATOM 771 C C . LEU A 1 99 ? 0.832 12.545 10.641 1.00 81.00 99 LEU A C 1
ATOM 773 O O . LEU A 1 99 ? 0.154 12.896 11.604 1.00 81.00 99 LEU A O 1
ATOM 777 N N . ILE A 1 100 ? 0.602 11.412 9.973 1.00 83.62 100 ILE A N 1
ATOM 778 C CA . ILE A 1 100 ? -0.447 10.465 10.377 1.00 83.62 100 ILE A CA 1
ATOM 779 C C . ILE A 1 100 ? -0.134 9.914 11.773 1.00 83.62 100 ILE A C 1
ATOM 781 O O . ILE A 1 100 ? -1.005 9.934 12.640 1.00 83.62 100 ILE A O 1
ATOM 785 N N . GLN A 1 101 ? 1.122 9.537 12.033 1.00 79.69 101 GLN A N 1
ATOM 786 C CA . GLN A 1 101 ? 1.589 9.118 13.360 1.00 79.69 101 GLN A CA 1
ATOM 787 C C . GLN A 1 101 ? 1.371 10.188 14.438 1.00 79.69 101 GLN A C 1
ATOM 789 O O . GLN A 1 101 ? 0.977 9.862 15.550 1.00 79.69 101 GLN A O 1
ATOM 794 N N . ALA A 1 102 ? 1.589 11.468 14.125 1.00 79.50 102 ALA A N 1
ATOM 795 C CA . ALA A 1 102 ? 1.357 12.556 15.076 1.00 79.50 102 ALA A CA 1
ATOM 796 C C . ALA A 1 102 ? -0.134 12.814 15.370 1.00 79.50 102 ALA A C 1
ATOM 798 O O . ALA A 1 102 ? -0.453 13.499 16.340 1.00 79.50 102 ALA A O 1
ATOM 799 N N . ARG A 1 103 ? -1.045 12.326 14.518 1.00 78.44 103 ARG A N 1
ATOM 800 C CA . ARG A 1 103 ? -2.492 12.573 14.620 1.00 78.44 103 ARG A CA 1
ATOM 801 C C . ARG A 1 103 ? -3.291 11.378 15.126 1.00 78.44 103 ARG A C 1
ATOM 803 O O . ARG A 1 103 ? -4.383 11.588 15.642 1.00 78.44 103 ARG A O 1
ATOM 810 N N . THR A 1 104 ? -2.774 10.165 14.967 1.00 75.81 104 THR A N 1
ATOM 811 C CA . THR A 1 104 ? -3.456 8.942 15.394 1.00 75.81 104 THR A CA 1
ATOM 812 C C . THR A 1 104 ? -3.354 8.728 16.904 1.00 75.81 104 THR A C 1
ATOM 814 O O . THR A 1 104 ? -2.357 9.075 17.537 1.00 75.81 104 THR A O 1
ATOM 817 N N . LEU A 1 105 ? -4.401 8.138 17.482 1.00 66.38 105 LEU A N 1
ATOM 818 C CA . LEU A 1 105 ? -4.451 7.744 18.896 1.00 66.38 105 LEU A CA 1
ATOM 819 C C . LEU A 1 105 ? -3.987 6.295 19.127 1.00 66.38 105 LEU A C 1
ATOM 821 O O . LEU A 1 105 ? -3.976 5.830 20.269 1.00 66.38 105 LEU A O 1
ATOM 825 N N . SER A 1 106 ? -3.640 5.567 18.061 1.00 59.47 106 SER A N 1
ATOM 826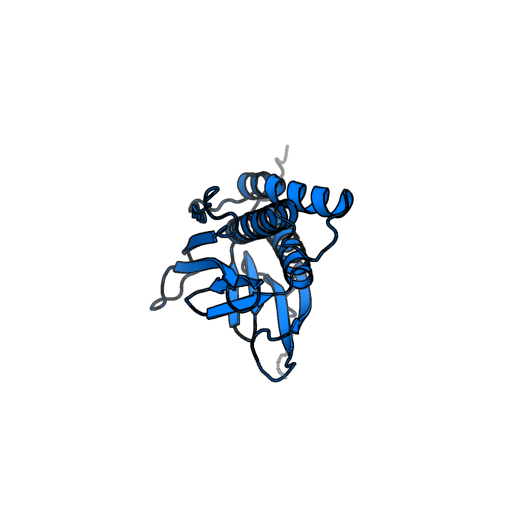 C CA . SER A 1 106 ? -3.223 4.167 18.139 1.00 59.47 106 SER A CA 1
ATOM 827 C C . SER A 1 106 ? -1.940 4.018 18.966 1.00 59.47 106 SER A C 1
ATOM 829 O O . SER A 1 106 ? -0.904 4.608 18.666 1.00 59.47 106 SER A O 1
ATOM 831 N N . THR A 1 107 ? -2.015 3.229 20.040 1.00 49.84 107 THR A N 1
ATOM 832 C CA . THR A 1 107 ? -0.910 2.999 20.988 1.00 49.84 107 THR A CA 1
ATOM 833 C C . THR A 1 107 ? -0.048 1.787 20.627 1.00 49.84 107 THR A C 1
ATOM 835 O O . THR A 1 107 ? 1.058 1.641 21.152 1.00 49.84 107 THR A O 1
ATOM 838 N N . SER A 1 108 ? -0.513 0.927 19.720 1.00 54.62 108 SER A N 1
ATOM 839 C CA . SER A 1 108 ? 0.258 -0.180 19.157 1.00 54.62 108 SER A CA 1
ATOM 840 C C . SER A 1 108 ? 1.061 0.327 17.963 1.00 54.62 108 SER A C 1
ATOM 842 O O . SER A 1 108 ? 0.512 0.686 16.925 1.00 54.62 108 SER A O 1
ATOM 844 N N . GLN A 1 109 ? 2.386 0.367 18.107 1.00 60.44 109 GLN A N 1
ATOM 845 C CA . GLN A 1 109 ? 3.290 0.646 16.997 1.00 60.44 109 GLN A CA 1
ATOM 846 C C . GLN A 1 109 ? 3.320 -0.538 16.017 1.00 60.44 109 GLN A C 1
ATOM 848 O O . GLN A 1 109 ? 4.227 -1.366 16.053 1.00 60.44 109 GLN A O 1
ATOM 853 N N . ASP A 1 110 ? 2.308 -0.622 15.155 1.00 77.44 110 ASP A N 1
ATOM 854 C CA . ASP A 1 110 ? 2.263 -1.545 14.024 1.00 77.44 110 ASP A CA 1
ATOM 855 C C . ASP A 1 110 ? 3.255 -1.070 12.953 1.00 77.44 110 ASP A C 1
ATOM 857 O O . ASP A 1 110 ? 2.936 -0.241 12.102 1.00 77.44 110 ASP A O 1
ATOM 861 N N . ASN A 1 111 ? 4.488 -1.570 13.044 1.00 82.06 111 ASN A N 1
ATOM 862 C CA . ASN A 1 111 ? 5.586 -1.223 12.146 1.00 82.06 111 ASN A CA 1
ATOM 863 C C . ASN A 1 111 ? 6.003 -2.439 11.312 1.00 82.06 111 ASN A C 1
ATOM 865 O O . ASN A 1 111 ? 5.995 -3.573 11.800 1.00 82.06 111 ASN A O 1
ATOM 869 N N . LEU A 1 112 ? 6.431 -2.202 10.073 1.00 85.50 112 LEU A N 1
ATOM 870 C CA . LEU A 1 112 ? 7.114 -3.229 9.285 1.00 85.50 112 LEU A CA 1
ATOM 871 C C . LEU A 1 112 ? 8.624 -3.078 9.469 1.00 85.50 112 LEU A C 1
ATOM 873 O O . LEU A 1 112 ? 9.160 -1.970 9.476 1.00 85.50 112 LEU A O 1
ATOM 877 N N . GLN A 1 113 ? 9.320 -4.202 9.614 1.00 86.44 113 GLN A N 1
ATOM 878 C CA . GLN A 1 113 ? 10.774 -4.225 9.608 1.00 86.44 113 GLN A CA 1
ATOM 879 C C . GLN A 1 113 ? 11.259 -4.262 8.161 1.00 86.44 113 GLN A C 1
ATOM 881 O O . GLN A 1 113 ? 10.871 -5.150 7.403 1.00 86.44 113 GLN A O 1
ATOM 886 N N . THR A 1 114 ? 12.108 -3.306 7.789 1.00 84.56 114 THR A N 1
ATOM 887 C CA . THR A 1 114 ? 12.767 -3.283 6.482 1.00 84.56 114 THR A CA 1
ATOM 888 C C . THR A 1 114 ? 14.002 -4.177 6.492 1.00 84.56 114 THR A C 1
ATOM 890 O O . THR A 1 114 ? 14.821 -4.125 7.412 1.00 84.56 114 THR A O 1
ATOM 893 N N . TYR A 1 115 ? 14.160 -4.947 5.427 1.00 80.19 115 TYR A N 1
ATOM 894 C CA . TYR A 1 115 ? 15.348 -5.710 5.097 1.00 80.19 115 TYR A CA 1
ATOM 895 C C . TYR A 1 115 ? 15.839 -5.197 3.748 1.00 80.19 115 TYR A C 1
ATOM 897 O O . TYR A 1 115 ? 15.101 -5.210 2.765 1.00 80.19 115 TYR A O 1
ATOM 905 N N . SER A 1 116 ? 17.067 -4.690 3.719 1.00 69.88 116 SER A N 1
ATOM 906 C CA . SER A 1 116 ? 17.724 -4.254 2.493 1.00 69.88 116 SER A CA 1
ATOM 907 C C . SER A 1 116 ? 19.157 -4.771 2.477 1.00 69.88 116 SER A C 1
ATOM 909 O O . SER A 1 116 ? 19.881 -4.692 3.469 1.00 69.88 116 SER A O 1
ATOM 911 N N . SER A 1 117 ? 19.568 -5.328 1.340 1.00 62.59 117 SER A N 1
ATOM 912 C CA . SER A 1 117 ? 20.948 -5.743 1.099 1.00 62.59 117 SER A CA 1
ATOM 913 C C . SER A 1 117 ? 21.551 -4.882 -0.002 1.00 62.59 117 SER A C 1
ATOM 915 O O . SER A 1 117 ? 21.172 -4.994 -1.168 1.00 62.59 117 SER A O 1
ATOM 917 N N . GLU A 1 118 ? 22.529 -4.046 0.353 1.00 54.91 118 GLU A N 1
ATOM 918 C CA . GLU A 1 118 ? 23.331 -3.297 -0.628 1.00 54.91 118 GLU A CA 1
ATOM 919 C C . GLU A 1 118 ? 24.191 -4.234 -1.495 1.00 54.91 118 GLU A C 1
ATOM 921 O O . GLU A 1 118 ? 24.548 -3.901 -2.620 1.00 54.91 118 GLU A O 1
ATOM 926 N N . VAL A 1 119 ? 24.486 -5.439 -0.991 1.00 51.53 119 VAL A N 1
ATOM 927 C CA . VAL A 1 119 ? 25.421 -6.405 -1.591 1.00 51.53 119 VAL A CA 1
ATOM 928 C C . VAL A 1 119 ? 24.790 -7.190 -2.749 1.00 51.53 119 VAL A C 1
ATOM 930 O O . VAL A 1 119 ? 25.509 -7.751 -3.573 1.00 51.53 119 VAL A O 1
ATOM 933 N N . LYS A 1 120 ? 23.454 -7.210 -2.849 1.00 49.00 120 LYS A N 1
ATOM 934 C CA . LYS A 1 120 ? 22.723 -7.892 -3.932 1.00 49.00 120 LYS A CA 1
ATOM 935 C C . LYS A 1 120 ? 21.779 -7.002 -4.734 1.00 49.00 120 LYS A C 1
ATOM 937 O O . LYS A 1 120 ? 21.081 -7.521 -5.590 1.00 49.00 120 LYS A O 1
ATOM 942 N N . GLY A 1 121 ? 21.745 -5.692 -4.483 1.00 47.22 121 GLY A N 1
ATOM 943 C CA . GLY A 1 121 ? 21.091 -4.712 -5.359 1.00 47.22 121 GLY A CA 1
ATOM 944 C C . GLY A 1 121 ? 19.613 -4.946 -5.713 1.00 47.22 121 GLY A C 1
ATOM 945 O O . GLY A 1 121 ? 19.137 -4.271 -6.615 1.00 47.22 121 GLY A O 1
ATOM 946 N N . LEU A 1 122 ? 18.899 -5.882 -5.073 1.00 54.38 122 LEU A N 1
ATOM 947 C CA . LEU A 1 122 ? 17.604 -6.385 -5.564 1.00 54.38 122 LEU A CA 1
ATOM 948 C C . LEU A 1 122 ? 16.633 -6.849 -4.468 1.00 54.38 122 LEU A C 1
ATOM 950 O O . LEU A 1 122 ? 15.598 -7.406 -4.787 1.00 54.38 122 LEU A O 1
ATOM 954 N N . GLU A 1 123 ? 16.923 -6.658 -3.182 1.00 66.44 123 GLU A N 1
ATOM 955 C CA . GLU A 1 123 ? 16.096 -7.259 -2.123 1.00 66.44 123 GLU A CA 1
ATOM 956 C C . GLU A 1 123 ? 15.642 -6.188 -1.124 1.00 66.44 123 GLU A C 1
ATOM 958 O O . GLU A 1 123 ? 16.004 -6.234 0.050 1.00 66.44 123 GLU A O 1
ATOM 963 N N . PHE A 1 124 ? 14.890 -5.173 -1.575 1.00 78.12 124 PHE A N 1
ATOM 964 C CA . PHE A 1 124 ? 14.041 -4.453 -0.618 1.00 78.12 124 PHE A CA 1
ATOM 965 C C . PHE A 1 124 ? 12.877 -5.373 -0.270 1.00 78.12 124 PHE A C 1
ATOM 967 O O . PHE A 1 124 ? 12.057 -5.701 -1.132 1.00 78.12 124 PHE A O 1
ATOM 974 N N . ALA A 1 125 ? 12.788 -5.726 1.004 1.00 86.12 125 ALA A N 1
ATOM 975 C CA . ALA A 1 125 ? 11.623 -6.360 1.582 1.00 86.12 125 ALA A CA 1
ATOM 976 C C . ALA A 1 125 ? 11.236 -5.632 2.870 1.00 86.12 125 ALA A C 1
ATOM 978 O O . ALA A 1 125 ? 12.084 -5.126 3.602 1.00 86.12 125 ALA A O 1
ATOM 979 N N . ALA A 1 126 ? 9.950 -5.595 3.177 1.00 90.94 126 ALA A N 1
ATOM 980 C CA . ALA A 1 126 ? 9.462 -5.170 4.477 1.00 90.94 126 ALA A CA 1
ATOM 981 C C . ALA A 1 126 ? 8.470 -6.205 4.988 1.00 90.94 126 ALA A C 1
ATOM 983 O O . ALA A 1 126 ? 7.621 -6.651 4.228 1.00 90.94 126 ALA A O 1
ATOM 984 N N . SER A 1 127 ? 8.548 -6.601 6.255 1.00 92.81 127 SER A N 1
ATOM 985 C CA . SER A 1 127 ? 7.576 -7.543 6.818 1.00 92.81 127 SER A CA 1
ATOM 986 C C . SER A 1 127 ? 7.315 -7.292 8.290 1.00 92.81 127 SER A C 1
ATOM 988 O O . SER A 1 127 ? 8.164 -6.750 8.997 1.00 92.81 127 SER A O 1
ATOM 990 N N . GLY A 1 128 ? 6.150 -7.709 8.765 1.00 91.19 128 GLY A N 1
ATOM 991 C CA . GLY A 1 128 ? 5.768 -7.529 10.155 1.00 91.19 128 GLY A CA 1
ATOM 992 C C . GLY A 1 128 ? 4.395 -8.100 10.457 1.00 91.19 128 GLY A C 1
ATOM 993 O O . GLY A 1 128 ? 3.834 -8.896 9.700 1.00 91.19 128 GLY A O 1
ATOM 994 N N . SER A 1 129 ? 3.860 -7.717 11.608 1.00 90.50 129 SER A N 1
ATOM 995 C CA . SER A 1 129 ? 2.516 -8.097 12.026 1.00 90.50 129 SER A CA 1
ATOM 996 C C . SER A 1 129 ? 1.759 -6.871 12.491 1.00 90.50 129 SER A C 1
ATOM 998 O O . SER A 1 129 ? 2.288 -6.093 13.277 1.00 90.50 129 SER A O 1
ATOM 1000 N N . PHE A 1 130 ? 0.534 -6.721 12.003 1.00 91.00 130 PHE A N 1
ATOM 1001 C CA . PHE A 1 130 ? -0.357 -5.622 12.354 1.00 91.00 130 PHE A CA 1
ATOM 1002 C C . PHE A 1 130 ? -1.492 -6.137 13.213 1.00 91.00 130 PHE A C 1
ATOM 1004 O O . PHE A 1 130 ? -2.098 -7.157 12.881 1.00 91.00 130 PHE A O 1
ATOM 1011 N N . GLN A 1 131 ? -1.807 -5.457 14.307 1.00 88.38 131 GLN A N 1
ATOM 1012 C CA . GLN A 1 131 ? -2.962 -5.818 15.115 1.00 88.38 131 GLN A CA 1
ATOM 1013 C C . GLN A 1 131 ? -4.262 -5.552 14.345 1.00 88.38 131 GLN A C 1
ATOM 1015 O O . GLN A 1 131 ? -4.464 -4.481 13.784 1.00 88.38 131 GLN A O 1
ATOM 1020 N N . ARG A 1 132 ? -5.185 -6.514 14.318 1.00 86.81 132 ARG A N 1
ATOM 1021 C CA . ARG A 1 132 ? -6.462 -6.311 13.625 1.00 86.81 132 ARG A CA 1
ATOM 1022 C C . ARG A 1 132 ? -7.282 -5.211 14.317 1.00 86.81 132 ARG A C 1
ATOM 1024 O O . ARG A 1 132 ? -7.427 -5.281 15.542 1.00 86.81 132 ARG A O 1
ATOM 1031 N N . PRO A 1 133 ? -7.867 -4.252 13.576 1.00 80.12 133 PRO A N 1
ATOM 1032 C CA . PRO A 1 133 ? -8.913 -3.391 14.115 1.00 80.12 133 PRO A CA 1
ATOM 1033 C C . PRO A 1 133 ? -10.091 -4.270 14.554 1.00 80.12 133 PRO A C 1
ATOM 1035 O O . PRO A 1 133 ? -10.566 -5.086 13.767 1.00 80.12 133 PRO A O 1
ATOM 1038 N N . ASN A 1 134 ? -10.529 -4.148 15.809 1.00 73.38 134 ASN A N 1
ATOM 1039 C CA . ASN A 1 134 ? -11.675 -4.883 16.371 1.00 73.38 134 ASN A CA 1
ATOM 1040 C C . ASN A 1 134 ? -11.625 -6.418 16.153 1.00 73.38 134 ASN A C 1
ATOM 1042 O O . ASN A 1 134 ? -12.457 -6.979 15.437 1.00 73.38 134 ASN A O 1
ATOM 1046 N N . PRO A 1 135 ? -10.668 -7.140 16.766 1.00 70.19 135 PRO A N 1
ATOM 1047 C CA . PRO A 1 135 ? -10.520 -8.575 16.542 1.00 70.19 135 PRO A CA 1
ATOM 1048 C C . PRO A 1 135 ? -11.748 -9.347 17.051 1.00 70.19 135 PRO A C 1
ATOM 1050 O O . PRO A 1 135 ? -12.058 -9.327 18.243 1.00 70.19 135 PRO A O 1
ATOM 1053 N N . ALA A 1 136 ? -12.424 -10.072 16.157 1.00 67.69 136 ALA A N 1
ATOM 1054 C CA . ALA A 1 136 ? -13.514 -10.972 16.524 1.00 67.69 136 ALA A CA 1
ATOM 1055 C C . ALA A 1 136 ? -13.007 -12.153 17.376 1.00 67.69 136 ALA A C 1
ATOM 1057 O O . ALA A 1 136 ? -11.901 -12.667 17.169 1.00 67.69 136 ALA A O 1
ATOM 1058 N N . CYS A 1 137 ? -13.822 -12.621 18.329 1.00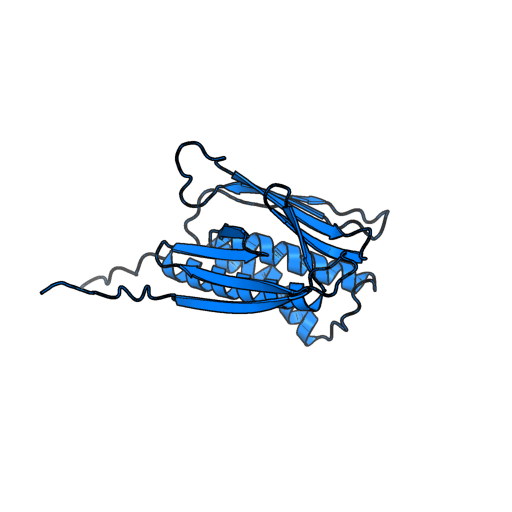 65.56 137 CYS A N 1
ATOM 1059 C CA . CYS A 1 137 ? -13.497 -13.802 19.132 1.00 65.56 137 CYS A CA 1
ATOM 1060 C C . CYS A 1 137 ? -13.256 -15.027 18.234 1.00 65.56 137 CYS A C 1
ATOM 1062 O O . CYS A 1 137 ? -14.111 -15.388 17.433 1.00 65.56 137 CYS A O 1
ATOM 1064 N N . GLY A 1 138 ? -12.104 -15.685 18.399 1.00 66.69 138 GLY A N 1
ATOM 1065 C CA . GLY A 1 138 ? -11.748 -16.904 17.661 1.00 66.69 138 GLY A CA 1
ATOM 1066 C C . GLY A 1 138 ? -10.899 -16.689 16.402 1.00 66.69 138 GLY A C 1
ATOM 1067 O O . GLY A 1 138 ? -10.418 -17.670 15.843 1.00 66.69 138 GLY A O 1
ATOM 1068 N N . HIS A 1 139 ? -10.645 -15.442 15.991 1.00 69.56 139 HIS A N 1
ATOM 1069 C CA . HIS A 1 139 ? -9.733 -15.127 14.886 1.00 69.56 139 HIS A CA 1
ATOM 1070 C C . HIS A 1 139 ? -8.338 -14.714 15.379 1.00 69.56 139 HIS A C 1
ATOM 1072 O O . HIS A 1 139 ? -8.154 -14.309 16.531 1.00 69.56 139 HIS A O 1
ATOM 1078 N N . SER A 1 140 ? -7.336 -14.819 14.494 1.00 78.44 140 SER A N 1
ATOM 1079 C CA . SER A 1 140 ? -5.997 -14.276 14.756 1.00 78.44 140 SER A CA 1
ATOM 1080 C C . SER A 1 140 ? -6.105 -12.800 15.130 1.00 78.44 140 SER A C 1
ATOM 1082 O O . SER A 1 140 ? -6.760 -12.026 14.438 1.00 78.44 140 SER A O 1
ATOM 1084 N N . LYS A 1 141 ? -5.421 -12.395 16.203 1.00 84.69 141 LYS A N 1
ATOM 1085 C CA . LYS A 1 141 ? -5.365 -10.988 16.630 1.00 84.69 141 LYS A CA 1
ATOM 1086 C C . LYS A 1 141 ? -4.538 -10.109 15.691 1.00 84.69 141 LYS A C 1
ATOM 1088 O O . LYS A 1 141 ? -4.602 -8.890 15.813 1.00 84.69 141 LYS A O 1
ATOM 1093 N N . TYR A 1 142 ? -3.777 -10.718 14.783 1.00 87.56 142 TYR A N 1
ATOM 1094 C CA . TYR A 1 142 ? -2.840 -10.027 13.909 1.00 87.56 142 TYR A CA 1
ATOM 1095 C C . TYR A 1 142 ? -3.005 -10.457 12.450 1.00 87.56 142 TYR A C 1
ATOM 1097 O O . TYR A 1 142 ? -3.343 -11.614 12.180 1.00 87.56 142 TYR A O 1
ATOM 1105 N N . TYR A 1 143 ? -2.731 -9.528 11.541 1.00 88.19 143 TYR A N 1
ATOM 1106 C CA . TYR A 1 143 ? -2.381 -9.794 10.150 1.00 88.19 143 TYR A CA 1
ATOM 1107 C C . TYR A 1 143 ? -0.869 -9.989 10.046 1.00 88.19 143 TYR A C 1
ATOM 1109 O O . TYR A 1 143 ? -0.117 -9.242 10.674 1.00 88.19 143 TYR A O 1
ATOM 1117 N N . LYS A 1 144 ? -0.404 -10.931 9.229 1.00 91.94 144 LYS A N 1
ATOM 1118 C CA . LYS A 1 144 ? 0.995 -10.985 8.779 1.00 91.94 144 LYS A CA 1
ATOM 1119 C C . LYS A 1 144 ? 1.112 -10.254 7.451 1.00 91.94 144 LYS A C 1
ATOM 1121 O O . LYS A 1 144 ? 0.418 -10.626 6.508 1.00 91.94 144 LYS A O 1
ATOM 1126 N N . LEU A 1 145 ? 1.988 -9.256 7.369 1.00 94.00 145 LEU A N 1
ATOM 1127 C CA . LEU A 1 145 ? 2.210 -8.501 6.137 1.00 94.00 145 LEU A CA 1
ATOM 1128 C C . LEU A 1 145 ? 3.640 -8.642 5.635 1.00 94.00 145 LEU A C 1
ATOM 1130 O O . LEU A 1 145 ? 4.583 -8.679 6.430 1.00 94.00 145 LEU A O 1
ATOM 1134 N N . ALA A 1 146 ? 3.788 -8.656 4.314 1.00 93.75 146 ALA A N 1
ATOM 1135 C CA . ALA A 1 146 ? 5.067 -8.485 3.646 1.00 93.75 146 ALA A CA 1
ATOM 1136 C C . ALA A 1 146 ? 4.917 -7.640 2.373 1.00 93.75 146 ALA A C 1
ATOM 1138 O O . ALA A 1 146 ? 3.919 -7.749 1.671 1.00 93.75 146 ALA A O 1
ATOM 1139 N N . ILE A 1 147 ? 5.914 -6.814 2.081 1.00 94.75 147 ILE A N 1
ATOM 1140 C CA . ILE A 1 147 ? 6.094 -6.079 0.830 1.00 94.75 147 ILE A CA 1
ATOM 1141 C C . ILE A 1 147 ? 7.426 -6.541 0.258 1.00 94.75 147 ILE A C 1
ATOM 1143 O O . ILE A 1 147 ? 8.442 -6.449 0.946 1.00 94.75 147 ILE A O 1
ATOM 1147 N N . ALA A 1 148 ? 7.429 -7.039 -0.969 1.00 92.12 148 ALA A N 1
ATOM 1148 C CA . ALA A 1 148 ? 8.627 -7.542 -1.630 1.00 92.12 148 ALA A CA 1
ATOM 1149 C C . ALA A 1 148 ? 8.506 -7.393 -3.151 1.00 92.12 148 ALA A C 1
ATOM 1151 O O . ALA A 1 148 ? 7.474 -6.956 -3.663 1.00 92.12 148 ALA A O 1
ATOM 1152 N N . LEU A 1 149 ? 9.578 -7.727 -3.864 1.00 89.94 149 LEU A N 1
ATOM 1153 C CA . LEU A 1 149 ? 9.525 -7.949 -5.301 1.00 89.94 149 LEU A CA 1
ATOM 1154 C C . LEU A 1 149 ? 9.071 -9.390 -5.531 1.00 89.94 149 LEU A C 1
ATOM 1156 O O . LEU A 1 149 ? 9.520 -10.299 -4.839 1.00 89.94 149 LEU A O 1
ATOM 1160 N N . ASP A 1 150 ? 8.169 -9.584 -6.479 1.00 88.69 150 ASP A N 1
ATOM 1161 C CA . ASP A 1 150 ? 7.881 -10.898 -7.031 1.00 88.69 150 ASP A CA 1
ATOM 1162 C C . ASP A 1 150 ? 9.040 -11.285 -7.962 1.00 88.69 150 ASP A C 1
ATOM 1164 O O . ASP A 1 150 ? 9.223 -10.646 -8.998 1.00 88.69 150 ASP A O 1
ATOM 1168 N N . ASP A 1 151 ? 9.858 -12.265 -7.573 1.00 81.69 151 ASP A N 1
ATOM 1169 C CA . ASP A 1 151 ? 11.072 -12.642 -8.315 1.00 81.69 151 ASP A CA 1
ATOM 1170 C C . ASP A 1 151 ? 10.765 -13.198 -9.715 1.00 81.69 151 ASP A C 1
ATOM 1172 O O . ASP A 1 151 ? 11.552 -13.002 -10.644 1.00 81.6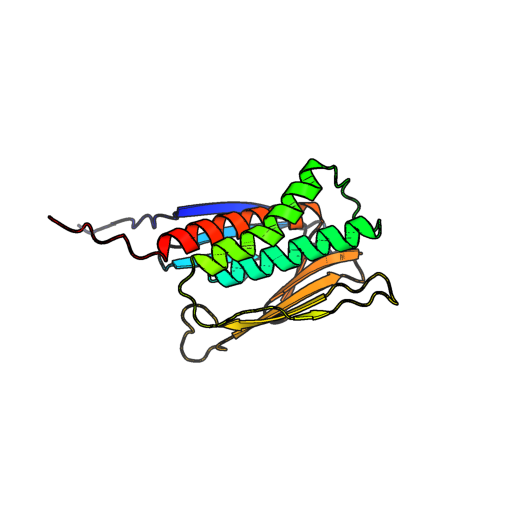9 151 ASP A O 1
ATOM 1176 N N . ASP A 1 152 ? 9.618 -13.863 -9.879 1.00 84.88 152 ASP A N 1
ATOM 1177 C CA . ASP A 1 152 ? 9.214 -14.456 -11.154 1.00 84.88 152 ASP A CA 1
ATOM 1178 C C . ASP A 1 152 ? 8.700 -13.384 -12.124 1.00 84.88 152 ASP A C 1
ATOM 1180 O O . ASP A 1 152 ? 8.912 -13.470 -13.338 1.00 84.88 152 ASP A O 1
ATOM 1184 N N . LEU A 1 153 ? 8.024 -12.360 -11.595 1.00 85.56 153 LEU A N 1
ATOM 1185 C CA . LEU A 1 153 ? 7.358 -11.327 -12.391 1.00 85.56 153 LEU A CA 1
ATOM 1186 C C . LEU A 1 153 ? 8.128 -10.002 -12.464 1.00 85.56 153 LEU A C 1
ATOM 1188 O O . LEU A 1 153 ? 7.843 -9.178 -13.333 1.00 85.56 153 LEU A O 1
ATOM 1192 N N . GLY A 1 154 ? 9.091 -9.773 -11.572 1.00 86.44 154 GLY A N 1
ATOM 1193 C CA . GLY A 1 154 ? 9.860 -8.533 -11.477 1.00 86.44 154 GLY A CA 1
ATOM 1194 C C . GLY A 1 154 ? 9.018 -7.310 -11.100 1.00 86.44 154 GLY A C 1
ATOM 1195 O O . GLY A 1 154 ? 9.335 -6.194 -11.518 1.00 86.44 154 GLY A O 1
ATOM 1196 N N . ILE A 1 155 ? 7.933 -7.497 -10.342 1.00 90.00 155 ILE A N 1
ATOM 1197 C CA . ILE A 1 155 ? 6.985 -6.431 -9.978 1.00 90.00 155 ILE A CA 1
ATOM 1198 C C . ILE A 1 155 ? 6.705 -6.390 -8.466 1.00 90.00 155 ILE A C 1
ATOM 1200 O O . ILE A 1 155 ? 6.902 -7.394 -7.781 1.00 90.00 155 ILE A O 1
ATOM 1204 N N . PRO A 1 156 ? 6.275 -5.237 -7.915 1.00 92.50 156 PRO A N 1
ATOM 1205 C CA . PRO A 1 156 ? 5.878 -5.128 -6.513 1.00 92.50 156 PRO A CA 1
ATOM 1206 C C . PRO A 1 156 ? 4.825 -6.163 -6.094 1.00 92.50 156 PRO A C 1
ATOM 1208 O O . PRO A 1 156 ? 3.876 -6.430 -6.828 1.00 92.50 156 PRO A O 1
ATOM 1211 N N . CYS A 1 157 ? 4.945 -6.673 -4.871 1.00 93.94 157 CYS A N 1
ATOM 1212 C CA . CYS A 1 157 ? 3.992 -7.592 -4.265 1.00 93.94 157 CYS A CA 1
ATOM 1213 C C . CYS A 1 157 ? 3.682 -7.193 -2.816 1.00 93.94 157 CYS A C 1
ATOM 1215 O O . CYS A 1 157 ? 4.586 -6.873 -2.038 1.00 93.94 157 CYS A O 1
ATOM 1217 N N . LEU A 1 158 ? 2.397 -7.228 -2.451 1.00 95.75 158 LEU A N 1
ATOM 1218 C CA . LEU A 1 158 ? 1.904 -7.129 -1.077 1.00 95.75 158 LEU A CA 1
ATOM 1219 C C . LEU A 1 158 ? 1.319 -8.479 -0.671 1.00 95.75 158 LEU A C 1
ATOM 1221 O O . LEU A 1 158 ? 0.356 -8.947 -1.268 1.00 95.75 158 LEU A O 1
ATOM 1225 N N . SER A 1 159 ? 1.855 -9.082 0.381 1.00 94.62 159 SER A N 1
ATOM 1226 C CA . SER A 1 159 ? 1.291 -10.276 0.998 1.00 94.62 159 SER A CA 1
ATOM 1227 C C . SER A 1 159 ? 0.556 -9.920 2.283 1.00 94.62 159 SER A C 1
ATOM 1229 O O . SER A 1 159 ? 1.123 -9.255 3.150 1.00 94.62 159 SER A O 1
ATOM 1231 N N . ILE A 1 160 ? -0.666 -10.427 2.442 1.00 94.75 160 ILE A N 1
ATOM 1232 C CA . ILE A 1 160 ? -1.484 -10.316 3.656 1.00 94.75 160 ILE A CA 1
ATOM 1233 C C . ILE A 1 160 ? -1.948 -11.723 4.044 1.00 94.75 160 ILE A C 1
ATOM 1235 O O . ILE A 1 160 ? -2.590 -12.415 3.258 1.00 94.75 160 ILE A O 1
ATOM 1239 N N . ASP A 1 161 ? -1.587 -12.173 5.247 1.00 91.69 161 ASP A N 1
ATOM 1240 C CA . ASP A 1 161 ? -1.910 -13.507 5.782 1.00 91.69 161 ASP A CA 1
ATOM 1241 C C . ASP A 1 161 ? -1.557 -14.671 4.835 1.00 91.69 161 ASP A C 1
ATOM 1243 O O . ASP A 1 161 ? -2.219 -15.707 4.801 1.00 91.69 161 ASP A O 1
ATOM 1247 N N . GLY A 1 162 ? -0.465 -14.510 4.082 1.00 87.69 162 GLY A N 1
ATOM 1248 C CA . GLY A 1 162 ? 0.048 -15.513 3.147 1.00 87.69 162 GLY A CA 1
ATOM 1249 C C . GLY A 1 162 ? -0.599 -15.487 1.761 1.00 87.69 162 GLY A C 1
ATOM 1250 O O . GLY A 1 162 ? -0.188 -16.264 0.904 1.00 87.69 162 GLY A O 1
ATOM 1251 N N . ARG A 1 163 ? -1.568 -14.597 1.512 1.00 92.31 163 ARG A N 1
ATOM 1252 C CA . ARG A 1 163 ? -2.052 -14.298 0.159 1.00 92.31 163 ARG A CA 1
ATOM 1253 C C . ARG A 1 163 ? -1.233 -13.165 -0.433 1.00 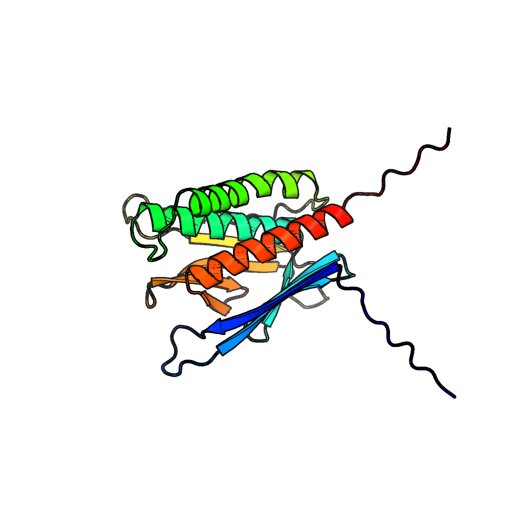92.31 163 ARG A C 1
ATOM 1255 O O . ARG A 1 163 ? -1.209 -12.080 0.139 1.00 92.31 163 ARG A O 1
ATOM 1262 N N . ALA A 1 164 ? -0.582 -13.435 -1.558 1.00 92.19 164 ALA A N 1
ATOM 1263 C CA . ALA A 1 164 ? 0.248 -12.490 -2.291 1.00 92.19 164 ALA A CA 1
ATOM 1264 C C . ALA A 1 164 ? -0.554 -11.812 -3.409 1.00 92.19 164 ALA A C 1
ATOM 1266 O O . ALA A 1 164 ? -1.237 -12.483 -4.182 1.00 92.19 164 ALA A O 1
ATOM 1267 N N . PHE A 1 165 ? -0.447 -10.490 -3.489 1.00 94.31 165 PHE A N 1
ATOM 1268 C CA . PHE A 1 165 ? -1.051 -9.660 -4.521 1.00 94.31 165 PHE A CA 1
ATOM 1269 C C . PHE A 1 165 ? 0.064 -8.900 -5.234 1.00 94.31 165 PHE A C 1
ATOM 1271 O O . PHE A 1 165 ? 0.683 -8.007 -4.651 1.00 94.31 165 PHE A O 1
ATOM 1278 N N . SER A 1 166 ? 0.332 -9.279 -6.480 1.00 94.12 166 SER A N 1
ATOM 1279 C CA . SER A 1 166 ? 1.341 -8.631 -7.319 1.00 94.12 166 SER A CA 1
ATOM 1280 C C . SER A 1 166 ? 0.702 -7.481 -8.101 1.00 94.12 166 SER A C 1
ATOM 1282 O O . SER A 1 166 ? -0.438 -7.583 -8.560 1.00 94.12 166 SER A O 1
ATOM 1284 N N . PHE A 1 167 ? 1.426 -6.374 -8.240 1.00 94.31 167 PHE A N 1
ATOM 1285 C CA . PHE A 1 167 ? 0.955 -5.138 -8.859 1.00 94.31 167 PHE A CA 1
ATOM 1286 C C . PHE A 1 167 ? 1.995 -4.629 -9.838 1.00 94.31 167 PHE A C 1
ATOM 1288 O O . PHE A 1 167 ? 3.182 -4.598 -9.529 1.00 94.31 167 PHE A O 1
ATOM 1295 N N . SER A 1 168 ? 1.564 -4.099 -10.975 1.00 92.12 168 SER A N 1
ATOM 1296 C CA . SER A 1 168 ? 2.434 -3.229 -11.759 1.00 92.12 168 SER A CA 1
ATOM 1297 C C . SER A 1 168 ? 2.863 -2.013 -10.931 1.00 92.12 168 SER A C 1
ATOM 1299 O O . SER A 1 168 ? 2.235 -1.619 -9.942 1.00 92.12 168 SER A O 1
ATOM 1301 N N . PHE A 1 169 ? 3.935 -1.360 -11.367 1.00 88.94 169 PHE A N 1
ATOM 1302 C CA . PHE A 1 169 ? 4.403 -0.133 -10.732 1.00 88.94 169 PHE A CA 1
ATOM 1303 C C . PHE A 1 169 ? 3.315 0.957 -10.712 1.00 88.94 169 PHE A C 1
ATOM 1305 O O . PHE A 1 169 ? 3.145 1.615 -9.690 1.00 88.94 169 PHE A O 1
ATOM 1312 N N . GLU A 1 170 ? 2.524 1.108 -11.782 1.00 90.44 170 GLU A N 1
ATOM 1313 C CA . GLU A 1 170 ? 1.398 2.059 -11.838 1.00 90.44 170 GLU A CA 1
ATOM 1314 C C . GLU A 1 170 ? 0.280 1.712 -10.838 1.00 90.44 170 GLU A C 1
ATOM 1316 O O . GLU A 1 170 ? -0.229 2.586 -10.135 1.00 90.44 170 GLU A O 1
ATOM 1321 N N . GLU A 1 171 ? -0.090 0.435 -10.733 1.00 94.94 171 GLU A N 1
ATOM 1322 C CA . GLU A 1 171 ? -1.072 -0.030 -9.745 1.00 94.94 171 GLU A CA 1
ATOM 1323 C C . GLU A 1 171 ? -0.573 0.209 -8.314 1.00 94.94 171 GLU A C 1
ATOM 1325 O O . GLU A 1 171 ? -1.341 0.644 -7.454 1.00 94.94 171 GLU A O 1
ATOM 1330 N N . THR A 1 172 ? 0.730 0.033 -8.085 1.00 94.88 172 THR A N 1
ATOM 1331 C CA . THR A 1 172 ? 1.376 0.325 -6.799 1.00 94.88 172 THR A CA 1
ATOM 1332 C C . THR A 1 172 ? 1.323 1.816 -6.468 1.00 94.88 172 THR A C 1
ATOM 1334 O O . THR A 1 172 ? 0.994 2.180 -5.340 1.00 94.88 172 THR A O 1
ATOM 1337 N N . PHE A 1 173 ? 1.584 2.694 -7.443 1.00 92.00 173 PHE A N 1
ATOM 1338 C CA . PHE A 1 173 ? 1.415 4.143 -7.284 1.00 92.00 173 PHE A CA 1
ATOM 1339 C C . PHE A 1 173 ? -0.006 4.507 -6.871 1.00 92.00 173 PHE A C 1
ATOM 1341 O O . PHE A 1 173 ? -0.204 5.258 -5.917 1.00 92.00 173 PHE A O 1
ATOM 1348 N N . TRP A 1 174 ? -0.996 3.952 -7.568 1.00 94.94 174 TRP A N 1
ATOM 1349 C CA . TRP A 1 174 ? -2.392 4.197 -7.242 1.00 94.94 174 TRP A CA 1
ATOM 1350 C C . TRP A 1 174 ? -2.721 3.747 -5.814 1.00 94.94 174 TRP A C 1
ATOM 1352 O O . TRP A 1 174 ? -3.360 4.500 -5.079 1.00 94.94 174 TRP A O 1
ATOM 1362 N N . LEU A 1 175 ? -2.241 2.569 -5.400 1.00 96.75 175 LEU A N 1
ATOM 1363 C CA . LEU A 1 175 ? -2.474 2.030 -4.060 1.00 96.75 175 LEU A CA 1
ATOM 1364 C C . LEU A 1 175 ? -1.855 2.917 -2.968 1.00 96.75 175 LEU A C 1
ATOM 1366 O O . LEU A 1 175 ? -2.523 3.210 -1.980 1.00 96.75 175 LEU A O 1
ATOM 1370 N N . ILE A 1 176 ? -0.622 3.399 -3.171 1.00 95.69 176 ILE A N 1
ATOM 1371 C CA . ILE A 1 176 ? 0.041 4.370 -2.281 1.00 95.69 176 ILE A CA 1
ATOM 1372 C C . ILE A 1 176 ? -0.827 5.618 -2.114 1.00 95.69 176 ILE A C 1
ATOM 1374 O O . ILE A 1 176 ? -1.055 6.063 -0.992 1.00 95.69 176 ILE A O 1
ATOM 1378 N N . GLU A 1 177 ? -1.319 6.185 -3.217 1.00 94.06 177 GLU A N 1
ATOM 1379 C CA . GLU A 1 177 ? -2.135 7.400 -3.175 1.00 94.06 177 GLU A CA 1
ATOM 1380 C C . GLU A 1 177 ? -3.440 7.185 -2.404 1.00 94.06 177 GLU A C 1
ATOM 1382 O O . GLU A 1 177 ? -3.779 7.997 -1.542 1.00 94.06 177 GLU A O 1
ATOM 1387 N N . GLN A 1 178 ? -4.151 6.084 -2.667 1.00 96.69 178 GLN A N 1
ATOM 1388 C CA . GLN A 1 178 ? -5.438 5.837 -2.016 1.00 96.69 178 GLN A CA 1
ATOM 1389 C C . GLN A 1 178 ? -5.279 5.511 -0.528 1.00 96.69 178 GLN A C 1
ATOM 1391 O O . GLN A 1 178 ? -6.033 6.040 0.287 1.00 96.69 178 GLN A O 1
ATOM 1396 N N . LEU A 1 179 ? -4.288 4.693 -0.151 1.00 95.56 179 LEU A N 1
ATOM 1397 C CA . LEU A 1 179 ? -4.014 4.376 1.255 1.00 95.56 179 LEU A CA 1
ATOM 1398 C C . LEU A 1 179 ? -3.547 5.607 2.034 1.00 95.56 179 LEU A C 1
ATOM 1400 O O . LEU A 1 179 ? -3.932 5.782 3.191 1.00 95.56 179 LEU A O 1
ATOM 1404 N N . TRP A 1 180 ? -2.767 6.488 1.404 1.00 93.62 180 TRP A N 1
ATOM 1405 C CA . TRP A 1 180 ? -2.366 7.751 2.012 1.00 93.62 180 TRP A CA 1
ATOM 1406 C C . TRP A 1 180 ? -3.570 8.652 2.303 1.00 93.62 180 TRP A C 1
ATOM 1408 O O . TRP A 1 180 ? -3.722 9.119 3.433 1.00 93.62 180 TRP A O 1
ATOM 1418 N N . ILE A 1 181 ? -4.441 8.871 1.311 1.00 92.81 181 ILE A N 1
ATOM 1419 C CA . ILE A 1 181 ? -5.640 9.710 1.459 1.00 92.81 181 ILE A CA 1
ATOM 1420 C C . ILE A 1 181 ? -6.574 9.120 2.520 1.00 92.81 181 ILE A C 1
ATOM 1422 O O . ILE A 1 181 ? -6.977 9.831 3.441 1.00 92.81 181 ILE A O 1
ATOM 1426 N N . ALA A 1 182 ? -6.876 7.824 2.431 1.00 93.69 182 ALA A N 1
ATOM 1427 C CA . ALA A 1 182 ? -7.767 7.146 3.366 1.00 93.69 182 ALA A CA 1
ATOM 1428 C C . ALA A 1 182 ? -7.219 7.170 4.801 1.00 93.69 182 ALA A C 1
ATOM 1430 O O . ALA A 1 182 ? -7.938 7.534 5.732 1.00 93.69 182 ALA A O 1
ATOM 1431 N N . GLY A 1 183 ? -5.930 6.862 4.981 1.00 92.19 183 GLY A N 1
ATOM 1432 C CA . GLY A 1 183 ? -5.272 6.907 6.285 1.00 92.19 183 GLY A CA 1
ATOM 1433 C C . GLY A 1 183 ? -5.256 8.311 6.888 1.00 92.19 183 GLY A C 1
ATOM 1434 O O . GLY A 1 183 ? -5.492 8.472 8.083 1.00 92.19 183 GLY A O 1
ATOM 1435 N N . TYR A 1 184 ? -5.040 9.344 6.070 1.00 90.25 184 TYR A N 1
ATOM 1436 C CA . TYR A 1 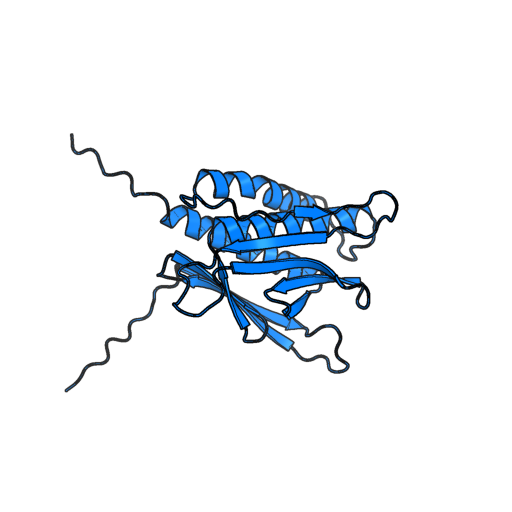184 ? -5.088 10.731 6.528 1.00 90.25 184 TYR A CA 1
ATOM 1437 C C . TYR A 1 184 ? -6.497 11.169 6.951 1.00 90.25 184 TYR A C 1
ATOM 1439 O O . TYR A 1 184 ? -6.652 11.777 8.012 1.00 90.25 184 TYR A O 1
ATOM 1447 N N . LEU A 1 185 ? -7.520 10.845 6.154 1.00 90.56 185 LEU A N 1
ATOM 1448 C CA . LEU A 1 185 ? -8.914 11.143 6.490 1.00 90.56 185 LEU A CA 1
ATOM 1449 C C . LEU A 1 185 ? -9.328 10.445 7.786 1.00 90.56 185 LEU A C 1
ATOM 1451 O O . LEU A 1 185 ? -9.901 11.081 8.668 1.00 90.56 185 LEU A O 1
ATOM 1455 N N . LEU A 1 186 ? -8.964 9.171 7.944 1.00 90.19 186 LEU A N 1
ATOM 1456 C CA . LEU A 1 186 ? -9.240 8.430 9.166 1.00 90.19 186 LEU A CA 1
ATOM 1457 C C . LEU A 1 186 ? -8.534 9.045 10.385 1.00 90.19 186 LEU A C 1
ATOM 1459 O O . LEU A 1 186 ? -9.175 9.273 11.410 1.00 90.19 186 LEU A O 1
ATOM 1463 N N . ALA A 1 187 ? -7.254 9.411 10.260 1.00 87.88 187 ALA A N 1
ATOM 1464 C CA . ALA A 1 187 ? -6.519 10.093 11.327 1.00 87.88 187 ALA A CA 1
ATOM 1465 C C . ALA A 1 187 ? -7.165 11.427 11.736 1.00 87.88 187 ALA A C 1
ATOM 1467 O O . ALA A 1 187 ? -7.023 11.851 12.879 1.00 87.88 187 ALA A O 1
ATOM 1468 N N . HIS A 1 188 ? -7.867 12.104 10.821 1.00 83.75 188 HIS A N 1
ATOM 1469 C CA . HIS A 1 188 ? -8.604 13.324 11.140 1.00 83.75 188 HIS A CA 1
ATOM 1470 C C . HIS A 1 188 ? -9.845 13.043 11.998 1.00 83.75 188 HIS A C 1
ATOM 1472 O O . HIS A 1 188 ? -10.087 13.776 12.953 1.00 83.75 188 HIS A O 1
ATOM 1478 N N . PHE A 1 189 ? -10.579 11.959 11.723 1.00 79.81 189 PHE A N 1
ATOM 1479 C CA . PHE A 1 189 ? -11.728 11.528 12.535 1.00 79.81 189 PHE A CA 1
ATOM 1480 C C . PHE A 1 189 ? -11.339 10.949 13.903 1.00 79.81 189 PHE A C 1
ATOM 1482 O O . PHE A 1 189 ? -12.158 10.916 14.824 1.00 79.81 189 PHE A O 1
ATOM 1489 N N . GLU A 1 190 ? -10.100 10.475 14.053 1.00 73.06 190 GLU A N 1
ATOM 1490 C CA . GLU A 1 190 ? -9.566 10.011 15.337 1.00 73.06 190 GLU A CA 1
ATOM 1491 C C . GLU A 1 190 ? -9.270 11.160 16.311 1.00 73.06 190 GLU A C 1
ATOM 1493 O O . GLU A 1 190 ? -9.247 10.927 17.521 1.00 73.06 190 GLU A O 1
ATOM 1498 N N . GLN A 1 191 ? -9.078 12.393 15.829 1.00 63.09 191 GLN A N 1
ATOM 1499 C CA . GLN A 1 191 ? -8.825 13.525 16.716 1.00 63.09 191 GLN A CA 1
ATOM 1500 C C . GLN A 1 191 ? -10.091 13.842 17.527 1.00 63.09 191 GLN A C 1
ATOM 1502 O O . GLN A 1 191 ? -11.167 13.978 16.943 1.00 63.09 191 GLN A O 1
ATOM 1507 N N . PRO A 1 192 ? -10.005 13.975 18.864 1.00 54.25 192 PRO A N 1
ATOM 1508 C CA . PRO A 1 192 ? -11.135 14.470 19.633 1.00 54.25 192 PRO A CA 1
ATOM 1509 C C . PRO A 1 192 ? -11.490 15.862 19.108 1.00 54.25 192 PRO A C 1
ATOM 1511 O O . PRO A 1 192 ? -10.608 16.715 18.978 1.00 54.25 192 PRO A O 1
ATOM 1514 N N . GLU A 1 193 ? -12.768 16.091 18.790 1.00 52.03 193 GLU A N 1
ATOM 1515 C CA . GLU A 1 193 ? -13.262 17.443 18.546 1.00 52.03 193 GLU A CA 1
ATOM 1516 C C . GLU A 1 193 ? -12.785 18.315 19.708 1.00 52.03 193 GLU A C 1
ATOM 1518 O O . GLU A 1 193 ? -12.993 17.968 20.875 1.00 52.03 193 GLU A O 1
ATOM 1523 N N . ASN A 1 194 ? -12.097 19.418 19.402 1.00 41.78 194 ASN A N 1
ATOM 1524 C CA . ASN A 1 194 ? -11.800 20.431 20.402 1.00 41.78 194 ASN A CA 1
ATOM 1525 C C . ASN A 1 194 ? -13.131 20.808 21.053 1.00 41.78 194 ASN A C 1
ATOM 1527 O O . ASN A 1 194 ? -13.957 21.474 20.430 1.00 41.78 194 ASN A O 1
ATOM 1531 N N . CYS A 1 195 ? -13.347 20.340 22.283 1.00 34.66 195 CYS A N 1
ATOM 1532 C CA . CYS A 1 195 ? -14.472 20.747 23.103 1.00 34.66 195 CYS A CA 1
ATOM 1533 C C . CYS A 1 195 ? -14.456 22.281 23.113 1.00 34.66 195 CYS A C 1
ATOM 1535 O O . CYS A 1 195 ? -13.439 22.846 23.530 1.00 34.66 195 CYS A O 1
ATOM 1537 N N . PRO A 1 196 ? -15.489 22.977 22.604 1.00 44.34 196 PRO A N 1
ATOM 1538 C CA . PRO A 1 196 ? -15.482 24.423 22.652 1.00 44.34 196 PRO A CA 1
ATOM 1539 C C . PRO A 1 196 ? -15.524 24.807 24.127 1.00 44.34 196 PRO A C 1
ATOM 1541 O O . PRO A 1 196 ? -16.518 24.564 24.816 1.00 44.34 196 PRO A O 1
ATOM 1544 N N . THR A 1 197 ? -14.429 25.383 24.619 1.00 44.88 197 THR A N 1
ATOM 1545 C CA . THR A 1 197 ? -14.422 26.138 25.865 1.00 44.88 197 THR A CA 1
ATOM 1546 C C . THR A 1 197 ? -15.480 27.221 25.717 1.00 44.88 197 THR A C 1
ATOM 1548 O O . THR A 1 197 ? -15.289 28.209 25.012 1.00 44.88 197 THR A O 1
ATOM 1551 N N . ARG A 1 198 ? -16.646 26.981 26.321 1.00 40.56 198 ARG A N 1
ATOM 1552 C CA . ARG A 1 198 ? -17.620 28.028 26.601 1.00 40.56 198 ARG A CA 1
ATOM 1553 C C . ARG A 1 198 ? -16.990 28.919 27.665 1.00 40.56 198 ARG A C 1
ATOM 1555 O O . ARG A 1 198 ? -16.889 28.494 28.815 1.00 40.56 198 ARG A O 1
ATOM 1562 N N . GLU A 1 199 ? -16.515 30.086 27.247 1.00 45.75 199 GLU A N 1
ATOM 1563 C CA . GLU A 1 199 ? -16.383 31.250 28.131 1.00 45.75 199 GLU A CA 1
ATOM 1564 C C . GLU A 1 199 ? -17.768 31.835 28.434 1.00 45.75 199 GLU A C 1
ATOM 1566 O O . GLU A 1 199 ? -18.636 31.811 27.526 1.00 45.75 199 GLU A O 1
#

pLDDT: mean 81.13, std 16.11, range [34.66, 97.31]

Foldseek 3Di:
DDDDPPPPFDWPDKDKDWFFQPPDPDRDIAIWMWTQGPLLWIWTADRNDTATHHLLRLLQLLLLLLVVQLLCVVLVLAPDPCDPVNNVVSVVSNVCSVVLVVLAPDPDNFHWDWDDDPPPSFWTKTWDWDAGDPDDPPDDRIWTWMWTAPPVRSFIWIDTNRDIDTHRNVRSSVSSVSSNVSSVVSSVVNHPDPPPPDD

Organism: Pseudomonas syringae (NCBI:txid317)

Sequence (199 aa):
MNGETLATGYSAFKAARTMKLHGFVREDTYAVSVEVEDDRAVSLVLDESETRFTAQQCSEITKHLAQFLLTYSRLGACPVDLNTVVRARLEASVIWCYLIQARTLSTSQDNLQTYSSEVKGLEFAASGSFQRPNPACGHSKYYKLAIALDDDLGIPCLSIDGRAFSFSFEETFWLIEQLWIAGYLLAHFEQPENCPTRE

Secondary structure (DSSP, 8-state):
-----------SEEEEEEEE-TTSSS--EEEEEEEE-TTS-EEEEETTEEEEE-HHHHHHHHHHHHHHHHHHHHTT---S---HHHHHHHHHHHHHHHHHHHH----S---PEEE--TTTS---EEEEEEEPSSPPTTS-SEEEEEEEEETTTTEEEEEETTEEEE--HHHHHHHHHHHHHHHHHHHHHHSPP------

Radius of gyration: 18.29 Å; chains: 1; bounding box: 72×48×47 Å